Protein AF-0000000078951298 (afdb_homodimer)

InterPro domains:
  IPR004369 Prolyl-tRNA editing protein, YbaK/EbsC [PIRSF006181] (1-156)
  IPR004369 Prolyl-tRNA editing protein, YbaK/EbsC [TIGR00011] (5-155)
  IPR004369 Prolyl-tRNA editing protein, YbaK/EbsC [cd00002] (4-155)
  IPR007214 YbaK/aminoacyl-tRNA synthetase-associated domain [PF04073] (35-146)
  IPR036754 YbaK/aminoacyl-tRNA synthetase-associated domain superfamily [G3DSA:3.90.960.10] (1-157)
  IPR036754 YbaK/aminoacyl-tRNA synthetase-associated domain superfamily [SSF55826] (6-155)

Sequence (314 aa):
MTKKTRGTAFLEKAGIAFTVHPYDYDPKAPAAGLQAAEALQQPAEIVYKTLMTEVDGKPVCVVVQVNHEVSMKKLAAAAGGKSANMIKPVDAERMTGYHVGGISPFGQKKRVPVIFDESAFQAEKIFINGGQRGVLVALAPEDARRAVDGKIASVANMTKKTRGTAFLEKAGIAFTVHPYDYDPKAPAAGLQAAEALQQPAEIVYKTLMTEVDGKPVCVVVQVNHEVSMKKLAAAAGGKSANMIKPVDAERMTGYHVGGISPFGQKKRVPVIFDESAFQAEKIFINGGQRGVLVALAPEDARRAVDGKIASVAN

Structure (mmCIF, N/CA/C/O backbone):
data_AF-0000000078951298-model_v1
#
loop_
_entity.id
_entity.type
_entity.pdbx_description
1 polymer 'Cys-tRNA(Pro)/Cys-tRNA(Cys) deacylase'
#
loop_
_atom_site.group_PDB
_atom_site.id
_atom_site.type_symbol
_atom_site.label_atom_id
_atom_site.label_alt_id
_atom_site.label_comp_id
_atom_site.label_asym_id
_atom_site.label_entity_id
_atom_site.label_seq_id
_atom_site.pdbx_PDB_ins_code
_atom_site.Cartn_x
_atom_site.Cartn_y
_atom_site.Cartn_z
_atom_site.occupancy
_atom_site.B_iso_or_equiv
_atom_site.auth_seq_id
_atom_site.auth_comp_id
_atom_site.auth_asym_id
_atom_site.auth_atom_id
_atom_site.pdbx_PDB_model_num
ATOM 1 N N . MET A 1 1 ? -20.906 -15.719 3.779 1 39.66 1 MET A N 1
ATOM 2 C CA . MET A 1 1 ? -20.047 -16.859 3.434 1 39.66 1 MET A CA 1
ATOM 3 C C . MET A 1 1 ? -19.219 -16.547 2.199 1 39.66 1 MET A C 1
ATOM 5 O O . MET A 1 1 ? -19.719 -16.047 1.202 1 39.66 1 MET A O 1
ATOM 9 N N . THR A 1 2 ? -17.922 -16.234 2.42 1 55.81 2 THR A N 1
ATOM 10 C CA . THR A 1 2 ? -17.172 -15.773 1.267 1 55.81 2 THR A CA 1
ATOM 11 C C . THR A 1 2 ? -17.375 -16.688 0.069 1 55.81 2 THR A C 1
ATOM 13 O O . THR A 1 2 ? -17.359 -17.922 0.21 1 55.81 2 THR A O 1
ATOM 16 N N . LYS A 1 3 ? -17.938 -16.203 -0.96 1 64.06 3 LYS A N 1
ATOM 17 C CA . LYS A 1 3 ? -18.234 -16.922 -2.201 1 64.06 3 LYS A CA 1
ATOM 18 C C . LYS A 1 3 ? -17.031 -17.719 -2.691 1 64.06 3 LYS A C 1
ATOM 20 O O . LYS A 1 3 ? -15.898 -17.234 -2.611 1 64.06 3 LYS A O 1
ATOM 25 N N . LYS A 1 4 ? -17.391 -18.938 -2.879 1 89.25 4 LYS A N 1
ATOM 26 C CA . LYS A 1 4 ? -16.422 -19.844 -3.457 1 89.25 4 LYS A CA 1
ATOM 27 C C . LYS A 1 4 ? -15.898 -19.328 -4.793 1 89.25 4 LYS A C 1
ATOM 29 O O . LYS A 1 4 ? -16.688 -18.844 -5.621 1 89.25 4 LYS A O 1
ATOM 34 N N . THR A 1 5 ? -14.617 -19.234 -4.91 1 93.12 5 THR A N 1
ATOM 35 C CA . THR A 1 5 ? -13.984 -18.812 -6.156 1 93.12 5 THR A CA 1
ATOM 36 C C . THR A 1 5 ? -13.383 -20.016 -6.887 1 93.12 5 THR A C 1
ATOM 38 O O . THR A 1 5 ? -13.305 -21.109 -6.332 1 93.12 5 THR A O 1
ATOM 41 N N . ARG A 1 6 ? -13.047 -19.844 -8.117 1 94.69 6 ARG A N 1
ATOM 42 C CA . ARG A 1 6 ? -12.344 -20.906 -8.836 1 94.69 6 ARG A CA 1
ATOM 43 C C . ARG A 1 6 ? -11.031 -21.266 -8.141 1 94.69 6 ARG A C 1
ATOM 45 O O . ARG A 1 6 ? -10.625 -22.422 -8.141 1 94.69 6 ARG A O 1
ATOM 52 N N . GLY A 1 7 ? -10.383 -20.266 -7.531 1 96.06 7 GLY A N 1
ATOM 53 C CA . GLY A 1 7 ? -9.148 -20.516 -6.809 1 96.06 7 GLY A CA 1
ATOM 54 C C . GLY A 1 7 ? -9.336 -21.391 -5.586 1 96.06 7 GLY A C 1
ATOM 55 O O . GLY A 1 7 ? -8.594 -22.359 -5.387 1 96.06 7 GLY A O 1
ATOM 56 N N . THR A 1 8 ? -10.383 -21.094 -4.832 1 94.75 8 THR A N 1
ATOM 57 C CA . THR A 1 8 ? -10.633 -21.891 -3.633 1 94.75 8 THR A CA 1
ATOM 58 C C . THR A 1 8 ? -11.172 -23.266 -3.998 1 94.75 8 THR A C 1
ATOM 60 O O . THR A 1 8 ? -10.844 -24.266 -3.344 1 94.75 8 THR A O 1
ATOM 63 N N . ALA A 1 9 ? -11.93 -23.328 -5.035 1 95.19 9 ALA A N 1
ATOM 64 C CA . ALA A 1 9 ? -12.422 -24.625 -5.512 1 95.19 9 ALA A CA 1
ATOM 65 C C . ALA A 1 9 ? -11.266 -25.516 -5.957 1 95.19 9 ALA A C 1
ATOM 67 O O . ALA A 1 9 ? -11.258 -26.719 -5.688 1 95.19 9 ALA A O 1
ATOM 68 N N . PHE A 1 10 ? -10.352 -24.938 -6.625 1 95.88 10 PHE A N 1
ATOM 69 C CA . PHE A 1 10 ? -9.164 -25.656 -7.074 1 95.88 10 PHE A CA 1
ATOM 70 C C . PHE A 1 10 ? -8.414 -26.25 -5.891 1 95.88 10 PHE A C 1
ATOM 72 O O . PHE A 1 10 ? -8.039 -27.438 -5.918 1 95.88 10 PHE A O 1
ATOM 79 N N . LEU A 1 11 ? -8.211 -25.453 -4.871 1 94.69 11 LEU A N 1
ATOM 80 C CA . LEU A 1 11 ? -7.488 -25.906 -3.689 1 94.69 11 LEU A CA 1
ATOM 81 C C . LEU A 1 11 ? -8.242 -27.031 -2.988 1 94.69 11 LEU A C 1
ATOM 83 O O . LEU A 1 11 ? -7.641 -28.016 -2.545 1 94.69 11 LEU A O 1
ATOM 87 N N . GLU A 1 12 ? -9.539 -26.875 -2.895 1 93.12 12 GLU A N 1
ATOM 88 C CA . GLU A 1 12 ? -10.367 -27.922 -2.295 1 93.12 12 GLU A CA 1
ATOM 89 C C . GLU A 1 12 ? -10.25 -29.234 -3.061 1 93.12 12 GLU A C 1
ATOM 91 O O . GLU A 1 12 ? -10.039 -30.297 -2.463 1 93.12 12 GLU A O 1
ATOM 96 N N . LYS A 1 13 ? -10.305 -29.094 -4.34 1 96.31 13 LYS A N 1
ATOM 97 C CA . LYS A 1 13 ? -10.227 -30.281 -5.191 1 96.31 13 LYS A CA 1
ATOM 98 C C . LYS A 1 13 ? -8.859 -30.953 -5.078 1 96.31 13 LYS A C 1
ATOM 100 O O . LYS A 1 13 ? -8.75 -32.188 -5.133 1 96.31 13 LYS A O 1
ATOM 105 N N . ALA A 1 14 ? -7.855 -30.172 -4.891 1 95.38 14 ALA A N 1
ATOM 106 C CA . ALA A 1 14 ? -6.484 -30.672 -4.801 1 95.38 14 ALA A CA 1
ATOM 107 C C . ALA A 1 14 ? -6.195 -31.234 -3.414 1 95.38 14 ALA A C 1
ATOM 109 O O . ALA A 1 14 ? -5.113 -31.781 -3.17 1 95.38 14 ALA A O 1
ATOM 110 N N . GLY A 1 15 ? -7.113 -31.047 -2.527 1 95.19 15 GLY A N 1
ATOM 111 C CA . GLY A 1 15 ? -6.934 -31.562 -1.181 1 95.19 15 GLY A CA 1
ATOM 112 C C . GLY A 1 15 ? -5.961 -30.75 -0.352 1 95.19 15 GLY A C 1
ATOM 113 O O . GLY A 1 15 ? -5.309 -31.281 0.549 1 95.19 15 GLY A O 1
ATOM 114 N N . ILE A 1 16 ? -5.82 -29.562 -0.692 1 94.25 16 ILE A N 1
ATOM 115 C CA . ILE A 1 16 ? -4.898 -28.672 0.012 1 94.25 16 ILE A CA 1
ATOM 116 C C . ILE A 1 16 ? -5.625 -27.984 1.163 1 94.25 16 ILE A C 1
ATOM 118 O O . ILE A 1 16 ? -6.727 -27.453 0.986 1 94.25 16 ILE A O 1
ATOM 122 N N . ALA A 1 17 ? -5.02 -28.078 2.406 1 93.69 17 ALA A N 1
ATOM 123 C CA . ALA A 1 17 ? -5.551 -27.344 3.547 1 93.69 17 ALA A CA 1
ATOM 124 C C . ALA A 1 17 ? -5.312 -25.844 3.391 1 93.69 17 ALA A C 1
ATOM 126 O O . ALA A 1 17 ? -4.188 -25.422 3.107 1 93.69 17 ALA A O 1
ATOM 127 N N . PHE A 1 18 ? -6.355 -25.078 3.539 1 95.12 18 PHE A N 1
ATOM 128 C CA . PHE A 1 18 ? -6.258 -23.625 3.49 1 95.12 18 PHE A CA 1
ATOM 129 C C . PHE A 1 18 ? -7.391 -22.984 4.281 1 95.12 18 PHE A C 1
ATOM 131 O O . PHE A 1 18 ? -8.367 -23.656 4.629 1 95.12 18 PHE A O 1
ATOM 138 N N . THR A 1 19 ? -7.215 -21.734 4.684 1 92 19 THR A N 1
ATOM 139 C CA . THR A 1 19 ? -8.281 -20.906 5.234 1 92 19 THR A CA 1
ATOM 140 C C . THR A 1 19 ? -8.555 -19.703 4.332 1 92 19 THR A C 1
ATOM 142 O O . THR A 1 19 ? -7.676 -19.266 3.596 1 92 19 THR A O 1
ATOM 145 N N . VAL A 1 20 ? -9.82 -19.172 4.316 1 92 20 VAL A N 1
ATOM 146 C CA . VAL A 1 20 ? -10.242 -18.031 3.502 1 92 20 VAL A CA 1
ATOM 147 C C . VAL A 1 20 ? -10.32 -16.781 4.367 1 92 20 VAL A C 1
ATOM 149 O O . VAL A 1 20 ? -10.875 -16.812 5.473 1 92 20 VAL A O 1
ATOM 152 N N . HIS A 1 21 ? -9.742 -15.648 3.854 1 90.75 21 HIS A N 1
ATOM 153 C CA . HIS A 1 21 ? -9.664 -14.391 4.59 1 90.75 21 HIS A CA 1
ATOM 154 C C . HIS A 1 21 ? -10.172 -13.227 3.744 1 90.75 21 HIS A C 1
ATOM 156 O O . HIS A 1 21 ? -9.406 -12.617 2.99 1 90.75 21 HIS A O 1
ATOM 162 N N . PRO A 1 22 ? -11.43 -12.953 3.893 1 86.31 22 PRO A N 1
ATOM 163 C CA . PRO A 1 22 ? -11.969 -11.781 3.193 1 86.31 22 PRO A CA 1
ATOM 164 C C . PRO A 1 22 ? -11.492 -10.461 3.799 1 86.31 22 PRO A C 1
ATOM 166 O O . PRO A 1 22 ? -11.211 -10.398 4.996 1 86.31 22 PRO A O 1
ATOM 169 N N . TYR A 1 23 ? -11.289 -9.453 3.033 1 81.81 23 TYR A N 1
ATOM 170 C CA . TYR A 1 23 ? -10.984 -8.102 3.486 1 81.81 23 TYR A CA 1
ATOM 171 C C . TYR A 1 23 ? -11.625 -7.062 2.572 1 81.81 23 TYR A C 1
ATOM 173 O O . TYR A 1 23 ? -12.023 -7.379 1.449 1 81.81 23 TYR A O 1
ATOM 181 N N . ASP A 1 24 ? -11.781 -5.875 3.037 1 76.19 24 ASP A N 1
ATOM 182 C CA . ASP A 1 24 ? -12.406 -4.816 2.248 1 76.19 24 ASP A CA 1
ATOM 183 C C . ASP A 1 24 ? -11.438 -4.277 1.195 1 76.19 24 ASP A C 1
ATOM 185 O O . ASP A 1 24 ? -10.586 -3.441 1.498 1 76.19 24 ASP A O 1
ATOM 189 N N . TYR A 1 25 ? -11.578 -4.773 0.007 1 78.31 25 TYR A N 1
ATOM 190 C CA . TYR A 1 25 ? -10.734 -4.375 -1.116 1 78.31 25 TYR A CA 1
ATOM 191 C C . TYR A 1 25 ? -11.133 -2.998 -1.634 1 78.31 25 TYR A C 1
ATOM 193 O O . TYR A 1 25 ? -12.305 -2.748 -1.914 1 78.31 25 TYR A O 1
ATOM 201 N N . ASP A 1 26 ? -10.109 -2.189 -1.685 1 71 26 ASP A N 1
ATOM 202 C CA . ASP A 1 26 ? -10.273 -0.853 -2.246 1 71 26 ASP A CA 1
ATOM 203 C C . ASP A 1 26 ? -9.273 -0.602 -3.373 1 71 26 ASP A C 1
ATOM 205 O O . ASP A 1 26 ? -8.078 -0.415 -3.123 1 71 26 ASP A O 1
ATOM 209 N N . PRO A 1 27 ? -9.758 -0.606 -4.625 1 66.62 27 PRO A N 1
ATOM 210 C CA . PRO A 1 27 ? -8.836 -0.438 -5.746 1 66.62 27 PRO A CA 1
ATOM 211 C C . PRO A 1 27 ? -8.125 0.915 -5.727 1 66.62 27 PRO A C 1
ATOM 213 O O . PRO A 1 27 ? -7.117 1.097 -6.418 1 66.62 27 PRO A O 1
ATOM 216 N N . LYS A 1 28 ? -8.602 1.869 -4.934 1 60.88 28 LYS A N 1
ATOM 217 C CA . LYS A 1 28 ? -8.047 3.217 -4.891 1 60.88 28 LYS A CA 1
ATOM 218 C C . LYS A 1 28 ? -7.141 3.4 -3.672 1 60.88 28 LYS A C 1
ATOM 220 O O . LYS A 1 28 ? -6.656 4.504 -3.414 1 60.88 28 LYS A O 1
ATOM 225 N N . ALA A 1 29 ? -7.004 2.332 -2.941 1 60.38 29 ALA A N 1
ATOM 226 C CA . ALA A 1 29 ? -6.207 2.475 -1.725 1 60.38 29 ALA A CA 1
ATOM 227 C C . ALA A 1 29 ? -4.816 3.014 -2.039 1 60.38 29 ALA A C 1
ATOM 229 O O . ALA A 1 29 ? -4.18 2.582 -3.002 1 60.38 29 ALA A O 1
ATOM 230 N N . PRO A 1 30 ? -4.504 4.125 -1.277 1 55.59 30 PRO A N 1
ATOM 231 C CA . PRO A 1 30 ? -3.223 4.773 -1.572 1 55.59 30 PRO A CA 1
ATOM 232 C C . PRO A 1 30 ? -2.023 3.881 -1.261 1 55.59 30 PRO A C 1
ATOM 234 O O . PRO A 1 30 ? -1.952 3.291 -0.178 1 55.59 30 PRO A O 1
ATOM 237 N N . ALA A 1 31 ? -1.075 3.596 -2.182 1 56.5 31 ALA A N 1
ATOM 238 C CA . ALA A 1 31 ? 0.094 2.721 -2.141 1 56.5 31 ALA A CA 1
ATOM 239 C C . ALA A 1 31 ? 1.202 3.324 -1.283 1 56.5 31 ALA A C 1
ATOM 241 O O . ALA A 1 31 ? 1.82 2.627 -0.476 1 56.5 31 ALA A O 1
ATOM 242 N N . ALA A 1 32 ? 1.297 4.613 -1.219 1 57.53 32 ALA A N 1
ATOM 243 C CA . ALA A 1 32 ? 2.506 5.234 -0.682 1 57.53 32 ALA A CA 1
ATOM 244 C C . ALA A 1 32 ? 2.551 5.121 0.839 1 57.53 32 ALA A C 1
ATOM 246 O O . ALA A 1 32 ? 3.568 4.723 1.408 1 57.53 32 ALA A O 1
ATOM 247 N N . GLY A 1 33 ? 1.455 5.395 1.461 1 64.44 33 GLY A N 1
ATOM 248 C CA . GLY A 1 33 ? 1.446 5.375 2.914 1 64.44 33 GLY A CA 1
ATOM 249 C C . GLY A 1 33 ? 1.661 3.986 3.492 1 64.44 33 GLY A C 1
ATOM 250 O O . GLY A 1 33 ? 2.381 3.826 4.48 1 64.44 33 GLY A O 1
ATOM 251 N N . LEU A 1 34 ? 1.184 3.016 2.863 1 75.94 34 LEU A N 1
ATOM 252 C CA . LEU A 1 34 ? 1.34 1.644 3.334 1 75.94 34 LEU A CA 1
ATOM 253 C C . LEU A 1 34 ? 2.77 1.157 3.125 1 75.94 34 LEU A C 1
ATOM 255 O O . LEU A 1 34 ? 3.289 0.377 3.928 1 75.94 34 LEU A O 1
ATOM 259 N N . GLN A 1 35 ? 3.402 1.695 2.189 1 78.5 35 GLN A N 1
ATOM 260 C CA . GLN A 1 35 ? 4.805 1.383 1.933 1 78.5 35 GLN A CA 1
ATOM 261 C C . GLN A 1 35 ? 5.688 1.803 3.104 1 78.5 35 GLN A C 1
ATOM 263 O O . GLN A 1 35 ? 6.551 1.041 3.541 1 78.5 35 GLN A O 1
ATOM 268 N N . ALA A 1 36 ? 5.488 2.961 3.543 1 83.75 36 ALA A N 1
ATOM 269 C CA . ALA A 1 36 ? 6.266 3.469 4.672 1 83.75 36 ALA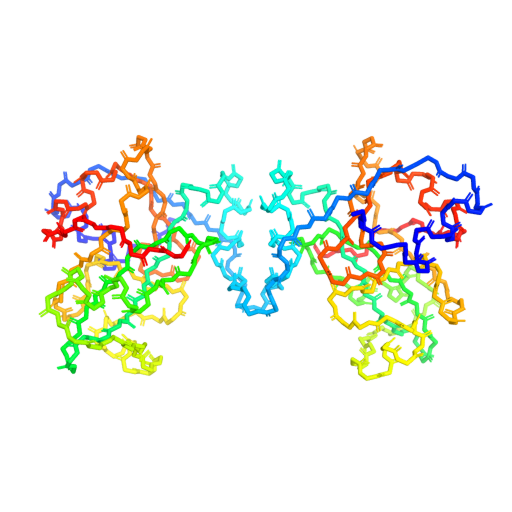 A CA 1
ATOM 270 C C . ALA A 1 36 ? 6.082 2.586 5.902 1 83.75 36 ALA A C 1
ATOM 272 O O . ALA A 1 36 ? 7.059 2.23 6.57 1 83.75 36 ALA A O 1
ATOM 273 N N . ALA A 1 37 ? 4.828 2.254 6.199 1 86.19 37 ALA A N 1
ATOM 274 C CA . ALA A 1 37 ? 4.543 1.393 7.344 1 86.19 37 ALA A CA 1
ATOM 275 C C . ALA A 1 37 ? 5.293 0.068 7.234 1 86.19 37 ALA A C 1
ATOM 277 O O . ALA A 1 37 ? 5.895 -0.392 8.211 1 86.19 37 ALA A O 1
ATOM 278 N N . GLU A 1 38 ? 5.273 -0.445 6.078 1 81.81 38 GLU A N 1
ATOM 279 C CA . GLU A 1 38 ? 5.953 -1.713 5.832 1 81.81 38 GLU A CA 1
ATOM 280 C C . GLU A 1 38 ? 7.469 -1.562 5.949 1 81.81 38 GLU A C 1
ATOM 282 O O . GLU A 1 38 ? 8.125 -2.346 6.637 1 81.81 38 GLU A O 1
ATOM 287 N N . ALA A 1 39 ? 8.031 -0.572 5.328 1 78.69 39 ALA A N 1
ATOM 288 C CA . ALA A 1 39 ? 9.477 -0.341 5.328 1 78.69 39 ALA A CA 1
ATOM 289 C C . ALA A 1 39 ? 10 -0.115 6.746 1 78.69 39 ALA A C 1
ATOM 291 O O . ALA A 1 39 ? 11.102 -0.544 7.082 1 78.69 39 ALA A O 1
ATOM 292 N N . LEU A 1 40 ? 9.195 0.476 7.57 1 81.62 40 LEU A N 1
ATOM 293 C CA . LEU A 1 40 ? 9.594 0.809 8.938 1 81.62 40 LEU A CA 1
ATOM 294 C C . LEU A 1 40 ? 9.195 -0.303 9.898 1 81.62 40 LEU A C 1
ATOM 296 O O . LEU A 1 40 ? 9.547 -0.256 11.086 1 81.62 40 LEU A O 1
ATOM 300 N N . GLN A 1 41 ? 8.477 -1.312 9.32 1 79.94 41 GLN A N 1
ATOM 301 C CA . GLN A 1 41 ? 7.973 -2.404 10.148 1 79.94 41 GLN A CA 1
ATOM 302 C C . GLN A 1 41 ? 7.152 -1.875 11.32 1 79.94 41 GLN A C 1
ATOM 304 O O . GLN A 1 41 ? 7.371 -2.27 12.469 1 79.94 41 GLN A O 1
ATOM 309 N N . GLN A 1 42 ? 6.355 -0.935 11.039 1 84.94 42 GLN A N 1
ATOM 310 C CA . GLN A 1 42 ? 5.398 -0.369 11.992 1 84.94 42 GLN A CA 1
ATOM 311 C C . GLN A 1 42 ? 3.963 -0.653 11.555 1 84.94 42 GLN A C 1
ATOM 313 O O . GLN A 1 42 ? 3.678 -0.755 10.359 1 84.94 42 GLN A O 1
ATOM 318 N N . PRO A 1 43 ? 3.074 -0.86 12.602 1 82.12 43 PRO A N 1
ATOM 319 C CA . PRO A 1 43 ? 1.666 -0.97 12.211 1 82.12 43 PRO A CA 1
ATOM 320 C C . PRO A 1 43 ? 1.161 0.263 11.469 1 82.12 43 PRO A C 1
ATOM 322 O O . PRO A 1 43 ? 1.546 1.389 11.797 1 82.12 43 PRO A O 1
ATOM 325 N N . ALA A 1 44 ? 0.357 0.047 10.422 1 87.62 44 ALA A N 1
ATOM 326 C CA . ALA A 1 44 ? -0.205 1.144 9.633 1 87.62 44 ALA A CA 1
ATOM 327 C C . ALA A 1 44 ? -0.979 2.113 10.523 1 87.62 44 ALA A C 1
ATOM 329 O O . ALA A 1 44 ? -1.068 3.307 10.219 1 87.62 44 ALA A O 1
ATOM 330 N N . GLU A 1 45 ? -1.458 1.646 11.672 1 89.69 45 GLU A N 1
ATOM 331 C CA . GLU A 1 45 ? -2.322 2.4 12.578 1 89.69 45 GLU A CA 1
ATOM 332 C C . GLU A 1 45 ? -1.563 3.549 13.234 1 89.69 45 GLU A C 1
ATOM 334 O O . GLU A 1 45 ? -2.172 4.453 13.812 1 89.69 45 GLU A O 1
ATOM 339 N N . ILE A 1 46 ? -0.23 3.486 13.156 1 93.44 46 ILE A N 1
ATOM 340 C CA . ILE A 1 46 ? 0.517 4.562 13.797 1 93.44 46 ILE A CA 1
ATOM 341 C C . ILE A 1 46 ? 1.333 5.32 12.75 1 93.44 46 ILE A C 1
ATOM 343 O O . ILE A 1 46 ? 2.225 6.098 13.094 1 93.44 46 ILE A O 1
ATOM 347 N N . VAL A 1 47 ? 1.149 5.078 11.469 1 93.62 47 VAL A N 1
ATOM 348 C CA . VAL A 1 47 ? 1.731 5.816 10.352 1 93.62 47 VAL A CA 1
ATOM 349 C C . VAL A 1 47 ? 0.664 6.691 9.695 1 93.62 47 VAL A C 1
ATOM 351 O O . VAL A 1 47 ? -0.412 6.203 9.336 1 93.62 47 VAL A O 1
ATOM 354 N N . TYR A 1 48 ? 0.94 7.961 9.562 1 95.69 48 TYR A N 1
ATOM 355 C CA . TYR A 1 48 ? -0.066 8.914 9.117 1 95.69 48 TYR A CA 1
ATOM 356 C C . TYR A 1 48 ? 0.39 9.633 7.852 1 95.69 48 TYR A C 1
ATOM 358 O O . TYR A 1 48 ? 1.59 9.828 7.637 1 95.69 48 TYR A O 1
ATOM 366 N N . LYS A 1 49 ? -0.534 9.938 7.016 1 94.69 49 LYS A N 1
ATOM 367 C CA . LYS A 1 49 ? -0.287 10.727 5.812 1 94.69 49 LYS A CA 1
ATOM 368 C C . LYS A 1 49 ? -0.874 12.133 5.949 1 94.69 49 LYS A C 1
ATOM 370 O O . LYS A 1 49 ? -1.817 12.344 6.711 1 94.69 49 LYS A O 1
ATOM 375 N N . THR A 1 50 ? -0.291 13.023 5.242 1 96.75 50 THR A N 1
ATOM 376 C CA . THR A 1 50 ? -0.69 14.422 5.199 1 96.75 50 THR A CA 1
ATOM 377 C C . THR A 1 50 ? -1.342 14.758 3.863 1 96.75 50 THR A C 1
ATOM 379 O O . THR A 1 50 ? -0.746 14.539 2.805 1 96.75 50 THR A O 1
ATOM 382 N N . LEU A 1 51 ? -2.543 15.289 3.91 1 96.81 51 LEU A N 1
ATOM 383 C CA . LEU A 1 51 ? -3.312 15.641 2.721 1 96.81 51 LEU A CA 1
ATOM 384 C C . LEU A 1 51 ? -3.656 17.125 2.713 1 96.81 51 LEU A C 1
ATOM 386 O O . LEU A 1 51 ? -3.994 17.703 3.754 1 96.81 51 LEU A O 1
ATOM 390 N N . MET A 1 52 ? -3.508 17.703 1.525 1 98.19 52 MET A N 1
ATOM 391 C CA . MET A 1 52 ? -3.977 19.078 1.357 1 98.19 52 MET A CA 1
ATOM 392 C C . MET A 1 52 ? -5.387 19.109 0.784 1 98.19 52 MET A C 1
ATOM 394 O O . MET A 1 52 ? -5.645 18.531 -0.275 1 98.19 52 MET A O 1
ATOM 398 N N . THR A 1 53 ? -6.258 19.766 1.513 1 98.56 53 THR A N 1
ATOM 399 C CA . THR A 1 53 ? -7.672 19.859 1.175 1 98.56 53 THR A CA 1
ATOM 400 C C . THR A 1 53 ? -8.148 21.312 1.229 1 98.56 53 THR A C 1
ATOM 402 O O . THR A 1 53 ? -7.379 22.203 1.588 1 98.56 53 THR A O 1
ATOM 405 N N . GLU A 1 54 ? -9.375 21.453 0.802 1 98.62 54 GLU A N 1
ATOM 406 C CA . GLU A 1 54 ? -10.039 22.734 0.981 1 98.62 54 GLU A CA 1
ATOM 407 C C . GLU A 1 54 ? -11.461 22.562 1.508 1 98.62 54 GLU A C 1
ATOM 409 O O . GLU A 1 54 ? -12.141 21.594 1.159 1 98.62 54 GLU A O 1
ATOM 414 N N . VAL A 1 55 ? -11.805 23.453 2.35 1 98.69 55 VAL A N 1
ATOM 415 C CA . VAL A 1 55 ? -13.164 23.547 2.857 1 98.69 55 VAL A CA 1
ATOM 416 C C . VAL A 1 55 ? -13.75 24.922 2.51 1 98.69 55 VAL A C 1
ATOM 418 O O . VAL A 1 55 ? -13.25 25.953 2.969 1 98.69 55 VAL A O 1
ATOM 421 N N . ASP A 1 56 ? -14.781 24.906 1.653 1 98.5 56 ASP A N 1
ATOM 422 C CA . ASP A 1 56 ? -15.398 26.125 1.148 1 98.5 56 ASP A CA 1
ATOM 423 C C . ASP A 1 56 ? -14.352 27.062 0.522 1 98.5 56 ASP A C 1
ATOM 425 O O . ASP A 1 56 ? -14.344 28.266 0.785 1 98.5 56 ASP A O 1
ATOM 429 N N . GLY A 1 57 ? -13.375 26.453 -0.122 1 97.94 57 GLY A N 1
ATOM 430 C CA . GLY A 1 57 ? -12.383 27.203 -0.889 1 97.94 57 GLY A CA 1
ATOM 431 C C . GLY A 1 57 ? -11.172 27.594 -0.071 1 97.94 57 GLY A C 1
ATOM 432 O O . GLY A 1 57 ? -10.219 28.172 -0.603 1 97.94 57 GLY A O 1
ATOM 433 N N . LYS A 1 58 ? -11.18 27.328 1.22 1 98.25 58 LYS A N 1
ATOM 434 C CA . LYS A 1 58 ? -10.047 27.656 2.088 1 98.25 58 LYS A CA 1
ATOM 435 C C . LYS A 1 58 ? -9.203 26.422 2.377 1 98.25 58 LYS A C 1
ATOM 437 O O . LYS A 1 58 ? -9.727 25.375 2.746 1 98.25 58 LYS A O 1
ATOM 442 N N . PRO A 1 59 ? -7.902 26.484 2.25 1 98.81 59 PRO A N 1
ATOM 443 C CA . PRO A 1 59 ? -7.035 25.328 2.443 1 98.81 59 PRO A CA 1
ATOM 444 C C . PRO A 1 59 ? -7.047 24.812 3.885 1 98.81 59 PRO A C 1
ATOM 446 O O . PRO A 1 59 ? -7.086 25.609 4.824 1 98.81 59 PRO A O 1
ATOM 449 N N . VAL A 1 60 ? -7.094 23.531 4.059 1 98.81 60 VAL A N 1
ATOM 450 C CA . VAL A 1 60 ? -6.965 22.812 5.32 1 98.81 60 VAL A CA 1
ATOM 451 C C . VAL A 1 60 ? -6.066 21.594 5.137 1 98.81 60 VAL A C 1
ATOM 453 O O . VAL A 1 60 ? -6.242 20.828 4.191 1 98.81 60 VAL A O 1
ATOM 456 N N . CYS A 1 61 ? -5.086 21.484 5.949 1 98.81 61 CYS A N 1
ATOM 457 C CA . CYS A 1 61 ? -4.227 20.297 5.988 1 98.81 61 CYS A CA 1
ATOM 458 C C . CYS A 1 61 ? -4.805 19.234 6.906 1 98.81 61 CYS A C 1
ATOM 460 O O . CYS A 1 61 ? -5.238 19.531 8.016 1 98.81 61 CYS A O 1
ATOM 462 N N . VAL A 1 62 ? -4.82 18.016 6.461 1 98.75 62 VAL A N 1
ATOM 463 C CA . VAL A 1 62 ? -5.406 16.938 7.266 1 98.75 62 VAL A CA 1
ATOM 464 C C . VAL A 1 62 ? -4.402 15.805 7.426 1 98.75 62 VAL A C 1
ATOM 466 O O . VAL A 1 62 ? -3.713 15.438 6.473 1 98.75 62 VAL A O 1
ATOM 469 N N . VAL A 1 63 ? -4.32 15.273 8.625 1 98.25 63 VAL A N 1
ATOM 470 C CA . VAL A 1 63 ? -3.439 14.156 8.961 1 98.25 63 VAL A CA 1
ATOM 471 C C . VAL A 1 63 ? -4.273 12.945 9.359 1 98.25 63 VAL A C 1
ATOM 473 O O . VAL A 1 63 ? -5.004 12.984 10.359 1 98.25 63 VAL A O 1
ATOM 476 N N . VAL A 1 64 ? -4.199 11.875 8.578 1 96.94 64 VAL A N 1
ATOM 477 C CA . VAL A 1 64 ? -4.992 10.672 8.805 1 96.94 64 VAL A CA 1
ATOM 478 C C . VAL A 1 64 ? -4.109 9.438 8.656 1 96.94 64 VAL A C 1
ATOM 480 O O . VAL A 1 64 ? -3.041 9.5 8.047 1 96.94 64 VAL A O 1
ATOM 483 N N . GLN A 1 65 ? -4.555 8.32 9.297 1 94.12 65 GLN A N 1
ATOM 484 C CA . GLN A 1 65 ? -3.824 7.062 9.156 1 94.12 65 GLN A CA 1
ATOM 485 C C . GLN A 1 65 ? -3.623 6.703 7.684 1 94.12 65 GLN A C 1
ATOM 487 O O . GLN A 1 65 ? -4.523 6.902 6.863 1 94.12 65 GLN A O 1
ATOM 492 N N . VAL A 1 66 ? -2.484 6.168 7.359 1 90.38 66 VAL A N 1
ATOM 493 C CA . VAL A 1 66 ? -2.104 5.898 5.977 1 90.38 66 VAL A CA 1
ATOM 494 C C . VAL A 1 66 ? -3.08 4.902 5.355 1 90.38 66 VAL A C 1
ATOM 496 O O . VAL A 1 66 ? -3.299 4.914 4.141 1 90.38 66 VAL A O 1
ATOM 499 N N . ASN A 1 67 ? -3.762 4.109 6.195 1 83.31 67 ASN A N 1
ATOM 500 C CA . ASN A 1 67 ? -4.637 3.066 5.672 1 83.31 67 ASN A CA 1
ATOM 501 C C . ASN A 1 67 ? -6.105 3.477 5.75 1 83.31 67 ASN A C 1
ATOM 503 O O . ASN A 1 67 ? -6.996 2.645 5.578 1 83.31 67 ASN A O 1
ATOM 507 N N . HIS A 1 68 ? -6.43 4.766 6.051 1 86.69 68 HIS A N 1
ATOM 508 C CA . HIS A 1 68 ? -7.785 5.301 6.051 1 86.69 68 HIS A CA 1
ATOM 509 C C . HIS A 1 68 ? -7.926 6.457 5.066 1 86.69 68 HIS A C 1
ATOM 511 O O . HIS A 1 68 ? -6.941 7.133 4.754 1 86.69 68 HIS A O 1
ATOM 517 N N . GLU A 1 69 ? -9.141 6.645 4.645 1 88.12 69 GLU A N 1
ATOM 518 C CA . GLU A 1 69 ? -9.477 7.785 3.793 1 88.12 69 GLU A CA 1
ATOM 519 C C . GLU A 1 69 ? -10.109 8.914 4.605 1 88.12 69 GLU A C 1
ATOM 521 O O . GLU A 1 69 ? -10.797 8.656 5.598 1 88.12 69 GLU A O 1
ATOM 526 N N . VAL A 1 70 ? -9.867 10.078 4.16 1 95.25 70 VAL A N 1
ATOM 527 C CA . VAL A 1 70 ? -10.547 11.211 4.777 1 95.25 70 VAL A CA 1
ATOM 528 C C . VAL A 1 70 ? -12.008 11.25 4.316 1 95.25 70 VAL A C 1
ATOM 530 O O . VAL A 1 70 ? -12.297 11.039 3.135 1 95.25 70 VAL A O 1
ATOM 533 N N . SER A 1 71 ? -12.906 11.414 5.277 1 96.31 71 SER A N 1
ATOM 534 C CA . SER A 1 71 ? -14.297 11.734 4.949 1 96.31 71 SER A CA 1
ATOM 535 C C . SER A 1 71 ? -14.461 13.227 4.676 1 96.31 71 SER A C 1
ATOM 537 O O . SER A 1 71 ? -14.383 14.047 5.594 1 96.31 71 SER A O 1
ATOM 539 N N . MET A 1 72 ? -14.828 13.539 3.439 1 97.06 72 MET A N 1
ATOM 540 C CA . MET A 1 72 ? -14.977 14.953 3.096 1 97.06 72 MET A CA 1
ATOM 541 C C . MET A 1 72 ? -16.141 15.578 3.863 1 97.06 72 MET A C 1
ATOM 543 O O . MET A 1 72 ? -16.078 16.734 4.254 1 97.06 72 MET A O 1
ATOM 547 N N . LYS A 1 73 ? -17.031 14.711 4.109 1 97.62 73 LYS A N 1
ATOM 548 C CA . LYS A 1 73 ? -18.156 15.188 4.902 1 97.62 73 LYS A CA 1
ATOM 549 C C . LYS A 1 73 ? -17.734 15.492 6.336 1 97.62 73 LYS A C 1
ATOM 551 O O . LYS A 1 73 ? -18.031 16.562 6.867 1 97.62 73 LYS A O 1
ATOM 556 N N . LYS A 1 74 ? -17.031 14.641 6.977 1 98.38 74 LYS A N 1
ATOM 557 C CA . LYS A 1 74 ? -16.562 14.844 8.344 1 98.38 74 LYS A CA 1
ATOM 558 C C . LYS A 1 74 ? -15.57 15.992 8.422 1 98.38 74 LYS A C 1
ATOM 560 O O . LYS A 1 74 ? -15.578 16.766 9.375 1 98.38 74 LYS A O 1
ATOM 565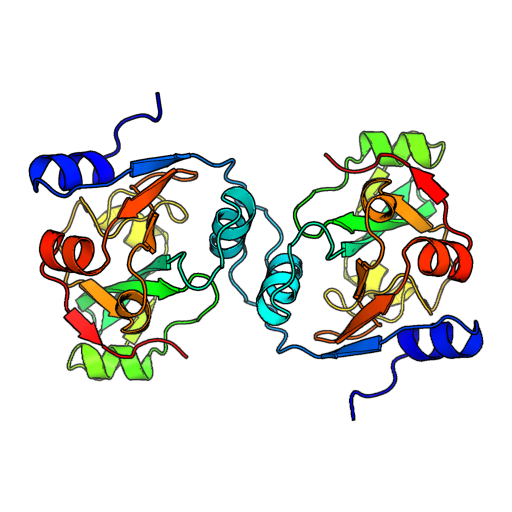 N N . LEU A 1 75 ? -14.805 16.109 7.406 1 98.69 75 LEU A N 1
ATOM 566 C CA . LEU A 1 75 ? -13.812 17.188 7.367 1 98.69 75 LEU A CA 1
ATOM 567 C C . LEU A 1 75 ? -14.484 18.547 7.281 1 98.69 75 LEU A C 1
ATOM 569 O O . LEU A 1 75 ? -14.109 19.484 8 1 98.69 75 LEU A O 1
ATOM 573 N N . ALA A 1 76 ? -15.438 18.609 6.359 1 98.75 76 ALA A N 1
ATOM 574 C CA . ALA A 1 76 ? -16.172 19.859 6.242 1 98.75 76 ALA A CA 1
ATOM 575 C C . ALA A 1 76 ? -16.797 20.266 7.582 1 98.75 76 ALA A C 1
ATOM 577 O O . ALA A 1 76 ? -16.641 21.406 8.031 1 98.75 76 ALA A O 1
ATOM 578 N N . ALA A 1 77 ? -17.344 19.328 8.258 1 98.62 77 ALA A N 1
ATOM 579 C CA . ALA A 1 77 ? -17.969 19.562 9.547 1 98.62 77 ALA A CA 1
ATOM 580 C C . ALA A 1 77 ? -16.938 20 10.594 1 98.62 77 ALA A C 1
ATOM 582 O O . ALA A 1 77 ? -17.156 20.969 11.32 1 98.62 77 ALA A O 1
ATOM 583 N N . ALA A 1 78 ? -15.859 19.359 10.609 1 98.69 78 ALA A N 1
ATOM 584 C CA . ALA A 1 78 ? -14.805 19.625 11.586 1 98.69 78 ALA A CA 1
ATOM 585 C C . ALA A 1 78 ? -14.203 21.016 11.375 1 98.69 78 ALA A C 1
ATOM 587 O O . ALA A 1 78 ? -13.781 21.672 12.336 1 98.69 78 ALA A O 1
ATOM 588 N N . ALA A 1 79 ? -14.188 21.453 10.125 1 98.31 79 ALA A N 1
ATOM 589 C CA . ALA A 1 79 ? -13.602 22.75 9.789 1 98.31 79 ALA A CA 1
ATOM 590 C C . ALA A 1 79 ? -14.656 23.859 9.82 1 98.31 79 ALA A C 1
ATOM 592 O O . ALA A 1 79 ? -14.344 25.031 9.602 1 98.31 79 ALA A O 1
ATOM 593 N N . GLY A 1 80 ? -15.883 23.453 10.094 1 98 80 GLY A N 1
ATOM 594 C CA . GLY A 1 80 ? -16.953 24.438 10.203 1 98 80 GLY A CA 1
ATOM 595 C C . GLY A 1 80 ? -17.453 24.922 8.859 1 98 80 GLY A C 1
ATOM 596 O O . GLY A 1 80 ? -17.922 26.047 8.734 1 98 80 GLY A O 1
ATOM 597 N N . GLY A 1 81 ? -17.297 24.156 7.848 1 98.44 81 GLY A N 1
ATOM 598 C CA . GLY A 1 81 ? -17.75 24.516 6.512 1 98.44 81 GLY A CA 1
ATOM 599 C C . GLY A 1 81 ? -18.797 23.578 5.961 1 98.44 81 GLY A C 1
ATOM 600 O O . GLY A 1 81 ? -19.281 22.703 6.676 1 98.44 81 GLY A O 1
ATOM 601 N N . LYS A 1 82 ? -19.125 23.781 4.707 1 98.12 82 LYS A N 1
ATOM 602 C CA . LYS A 1 82 ? -20.203 23.047 4.07 1 98.12 82 LYS A CA 1
ATOM 603 C C . LYS A 1 82 ? -19.672 21.906 3.213 1 98.12 82 LYS A C 1
ATOM 605 O O . LYS A 1 82 ? -20.281 20.828 3.139 1 98.12 82 LYS A O 1
ATOM 610 N N . SER A 1 83 ? -18.594 22.156 2.518 1 98.56 83 SER A N 1
ATOM 611 C CA . SER A 1 83 ? -18.062 21.156 1.599 1 98.56 83 SER A CA 1
ATOM 612 C C . SER A 1 83 ? -16.531 21.141 1.625 1 98.56 83 SER A C 1
ATOM 614 O O . SER A 1 83 ? -15.891 22.188 1.733 1 98.56 83 SER A O 1
ATOM 616 N N . ALA A 1 84 ? -15.984 19.953 1.507 1 98.56 84 ALA A N 1
ATOM 617 C CA . ALA A 1 84 ? -14.539 19.75 1.446 1 98.56 84 ALA A CA 1
ATOM 618 C C . ALA A 1 84 ? -14.141 19.031 0.16 1 98.56 84 ALA A C 1
ATOM 620 O O . ALA A 1 84 ? -14.898 18.219 -0.365 1 98.56 84 ALA A O 1
ATOM 621 N N . ASN A 1 85 ? -12.922 19.359 -0.349 1 97.69 85 ASN A N 1
ATOM 622 C CA . ASN A 1 85 ? -12.352 18.75 -1.542 1 97.69 85 ASN A CA 1
ATOM 623 C C . ASN A 1 85 ? -10.836 18.609 -1.438 1 97.69 85 ASN A C 1
ATOM 625 O O . ASN A 1 85 ? -10.195 19.344 -0.67 1 97.69 85 ASN A O 1
ATOM 629 N N . MET A 1 86 ? -10.336 17.719 -2.279 1 96.94 86 MET A N 1
ATOM 630 C CA . MET A 1 86 ? -8.883 17.625 -2.389 1 96.94 86 MET A CA 1
ATOM 631 C C . MET A 1 86 ? -8.328 18.781 -3.205 1 96.94 86 MET A C 1
ATOM 633 O O . MET A 1 86 ? -8.906 19.172 -4.219 1 96.94 86 MET A O 1
ATOM 637 N N . ILE A 1 87 ? -7.227 19.25 -2.758 1 97 87 ILE A N 1
ATOM 638 C CA . ILE A 1 87 ? -6.488 20.203 -3.574 1 97 87 ILE A CA 1
ATOM 639 C C . ILE A 1 87 ? -5.652 19.453 -4.613 1 97 87 ILE A C 1
ATOM 641 O O . ILE A 1 87 ? -5.09 18.391 -4.32 1 97 87 ILE A O 1
ATOM 645 N N . LYS A 1 88 ? -5.551 20.016 -5.824 1 94 88 LYS A N 1
ATOM 646 C CA . LYS A 1 88 ? -4.777 19.406 -6.898 1 94 88 LYS A CA 1
ATOM 647 C C . LYS A 1 88 ? -3.301 19.297 -6.523 1 94 88 LYS A C 1
ATOM 649 O O . LYS A 1 88 ? -2.756 20.203 -5.875 1 94 88 LYS A O 1
ATOM 654 N N . PRO A 1 89 ? -2.66 18.312 -6.988 1 94.38 89 PRO A N 1
ATOM 655 C CA . PRO A 1 89 ? -1.261 18.078 -6.621 1 94.38 89 PRO A CA 1
ATOM 656 C C . PRO A 1 89 ? -0.369 19.297 -6.902 1 94.38 89 PRO A C 1
ATOM 658 O O . PRO A 1 89 ? 0.43 19.688 -6.047 1 94.38 89 PRO A O 1
ATOM 661 N N . VAL A 1 90 ? -0.514 19.859 -8.016 1 94.56 90 VAL A N 1
ATOM 662 C CA . VAL A 1 90 ? 0.326 21 -8.383 1 94.56 90 VAL A CA 1
ATOM 663 C C . VAL A 1 90 ? 0.108 22.141 -7.398 1 94.56 90 VAL A C 1
ATOM 665 O O . VAL A 1 90 ? 1.063 22.797 -6.98 1 94.56 90 VAL A O 1
ATOM 668 N N . ASP A 1 91 ? -1.079 22.391 -6.996 1 97.19 91 ASP A N 1
ATOM 669 C CA . ASP A 1 91 ? -1.396 23.453 -6.039 1 97.19 91 ASP A CA 1
ATOM 670 C C . ASP A 1 91 ? -0.911 23.078 -4.641 1 97.19 91 ASP A C 1
ATOM 672 O O . ASP A 1 91 ? -0.393 23.938 -3.914 1 97.19 91 ASP A O 1
ATOM 676 N N . ALA A 1 92 ? -1.065 21.828 -4.332 1 97.38 92 ALA A N 1
ATOM 677 C CA . ALA A 1 92 ? -0.58 21.359 -3.039 1 97.38 92 ALA A CA 1
ATOM 678 C C . ALA A 1 92 ? 0.926 21.562 -2.908 1 97.38 92 ALA A C 1
ATOM 680 O O . ALA A 1 92 ? 1.407 22.031 -1.877 1 97.38 92 ALA A O 1
ATOM 681 N N . GLU A 1 93 ? 1.621 21.203 -3.939 1 97.5 93 GLU A N 1
ATOM 682 C CA . GLU A 1 93 ? 3.074 21.344 -3.932 1 97.5 93 GLU A CA 1
ATOM 683 C C . GLU A 1 93 ? 3.48 22.812 -3.85 1 97.5 93 GLU A C 1
ATOM 685 O O . GLU A 1 93 ? 4.391 23.172 -3.1 1 97.5 93 GLU A O 1
ATOM 690 N N . ARG A 1 94 ? 2.762 23.594 -4.543 1 97.56 94 ARG A N 1
ATOM 691 C CA . ARG A 1 94 ? 3.041 25.016 -4.523 1 97.56 94 ARG A CA 1
ATOM 692 C C . ARG A 1 94 ? 2.807 25.609 -3.133 1 97.56 94 ARG A C 1
ATOM 694 O O . ARG A 1 94 ? 3.641 26.359 -2.619 1 97.56 94 ARG A O 1
ATOM 701 N N . MET A 1 95 ? 1.777 25.312 -2.477 1 97.44 95 MET A N 1
ATOM 702 C CA . MET A 1 95 ? 1.379 25.906 -1.206 1 97.44 95 MET A CA 1
ATOM 703 C C . MET A 1 95 ? 2.252 25.406 -0.065 1 97.44 95 MET A C 1
ATOM 705 O O . MET A 1 95 ? 2.529 26.141 0.886 1 97.44 95 MET A O 1
ATOM 709 N N . THR A 1 96 ? 2.65 24.141 -0.215 1 97.88 96 THR A N 1
ATOM 710 C CA . THR A 1 96 ? 3.379 23.547 0.901 1 97.88 96 THR A CA 1
ATOM 711 C C . THR A 1 96 ? 4.887 23.703 0.701 1 97.88 96 THR A C 1
ATOM 713 O O . THR A 1 96 ? 5.645 23.75 1.671 1 97.88 96 THR A O 1
ATOM 716 N N . GLY A 1 97 ? 5.258 23.688 -0.548 1 97.38 97 GLY A N 1
ATOM 717 C CA . GLY A 1 97 ? 6.68 23.641 -0.852 1 97.38 97 GLY A CA 1
ATOM 718 C C . GLY A 1 97 ? 7.246 22.234 -0.86 1 97.38 97 GLY A C 1
ATOM 719 O O . GLY A 1 97 ? 8.461 22.047 -0.947 1 97.38 97 GLY A O 1
ATOM 720 N N . TYR A 1 98 ? 6.441 21.297 -0.635 1 96.31 98 TYR A N 1
ATOM 721 C CA . TYR A 1 98 ? 6.812 19.891 -0.687 1 96.31 98 TYR A CA 1
ATOM 722 C C . TYR A 1 98 ? 6.273 19.234 -1.948 1 96.31 98 TYR A C 1
ATOM 724 O O . TYR A 1 98 ? 5.32 19.719 -2.555 1 96.31 98 TYR A O 1
ATOM 732 N N . HIS A 1 99 ? 6.82 18.125 -2.35 1 92.81 99 HIS A N 1
ATOM 733 C CA . HIS A 1 99 ? 6.266 17.297 -3.414 1 92.81 99 HIS A CA 1
ATOM 734 C C . HIS A 1 99 ? 5.27 16.281 -2.861 1 92.81 99 HIS A C 1
ATOM 736 O O . HIS A 1 99 ? 5.449 15.773 -1.754 1 92.81 99 HIS A O 1
ATOM 742 N N . VAL A 1 100 ? 4.184 16.031 -3.66 1 90.31 100 VAL A N 1
ATOM 743 C CA . VAL A 1 100 ? 3.273 14.938 -3.311 1 90.31 100 VAL A CA 1
ATOM 744 C C . VAL A 1 100 ? 4.07 13.672 -3.006 1 90.31 100 VAL A C 1
ATOM 746 O O . VAL A 1 100 ? 5.004 13.328 -3.732 1 90.31 100 VAL A O 1
ATOM 749 N N . GLY A 1 101 ? 3.758 13.008 -1.951 1 87.31 101 GLY A N 1
ATOM 750 C CA . GLY A 1 101 ? 4.535 11.883 -1.446 1 87.31 101 GLY A CA 1
ATOM 751 C C . GLY A 1 101 ? 5.445 12.258 -0.294 1 87.31 101 GLY A C 1
ATOM 752 O O . GLY A 1 101 ? 5.898 11.391 0.457 1 87.31 101 GLY A O 1
ATOM 753 N N . GLY A 1 102 ? 5.699 13.594 -0.145 1 92.88 102 GLY A N 1
ATOM 754 C CA . GLY A 1 102 ? 6.578 14.102 0.897 1 92.88 102 GLY A CA 1
ATOM 755 C C . GLY A 1 102 ? 5.98 15.266 1.665 1 92.88 102 GLY A C 1
ATOM 756 O O . GLY A 1 102 ? 6.695 15.984 2.371 1 92.88 102 GLY A O 1
ATOM 757 N N . ILE A 1 103 ? 4.715 15.469 1.484 1 95.38 103 ILE A N 1
ATOM 758 C CA . ILE A 1 103 ? 4.086 16.609 2.143 1 95.38 103 ILE A CA 1
ATOM 759 C C . ILE A 1 103 ? 4.051 16.375 3.652 1 95.38 103 ILE A C 1
ATOM 761 O O . ILE A 1 103 ? 3.691 15.289 4.109 1 95.38 103 ILE A O 1
ATOM 765 N N . SER A 1 104 ? 4.465 17.359 4.359 1 97.44 104 SER A N 1
ATOM 766 C CA . SER A 1 104 ? 4.449 17.375 5.82 1 97.44 104 SER A CA 1
ATOM 767 C C . SER A 1 104 ? 3.531 18.469 6.352 1 97.44 104 SER A C 1
ATOM 769 O O . SER A 1 104 ? 3.418 19.531 5.746 1 97.44 104 SER A O 1
ATOM 771 N N . PRO A 1 105 ? 2.895 18.156 7.465 1 98.56 105 PRO A N 1
ATOM 772 C CA . PRO A 1 105 ? 2.168 19.281 8.078 1 98.56 105 PRO A CA 1
ATOM 773 C C . PRO A 1 105 ? 3.1 20.328 8.688 1 98.56 105 PRO A C 1
ATOM 775 O O . PRO A 1 105 ? 2.652 21.406 9.07 1 98.56 105 PRO A O 1
ATOM 778 N N . PHE A 1 106 ? 4.387 20.031 8.781 1 98.12 106 PHE A N 1
ATOM 779 C CA . PHE A 1 106 ? 5.355 20.906 9.438 1 98.12 106 PHE A CA 1
ATOM 780 C C . PHE A 1 106 ? 6.148 21.703 8.406 1 98.12 106 PHE A C 1
ATOM 782 O O . PHE A 1 106 ? 6.594 21.156 7.398 1 98.12 106 PHE A O 1
ATOM 789 N N . GLY A 1 107 ? 6.285 22.953 8.633 1 97.56 107 GLY A N 1
ATOM 790 C CA . GLY A 1 107 ? 7.207 23.766 7.852 1 97.56 107 GLY A CA 1
ATOM 791 C C . GLY A 1 107 ? 6.703 24.062 6.449 1 97.56 107 GLY A C 1
ATOM 792 O O . GLY A 1 107 ? 7.5 24.234 5.523 1 97.56 107 GLY A O 1
ATOM 793 N N . GLN A 1 108 ? 5.418 24.094 6.293 1 97.94 108 GLN A N 1
ATOM 794 C CA . GLN A 1 108 ? 4.863 24.438 4.988 1 97.94 108 GLN A CA 1
ATOM 795 C C . GLN A 1 108 ? 5.16 25.906 4.641 1 97.94 108 GLN A C 1
ATOM 797 O O . GLN A 1 108 ? 5.281 26.75 5.531 1 97.94 108 GLN A O 1
ATOM 802 N N . LYS A 1 109 ? 5.25 26.109 3.334 1 97.75 109 LYS A N 1
ATOM 803 C CA . LYS A 1 109 ? 5.473 27.484 2.877 1 97.75 109 LYS A CA 1
ATOM 804 C C . LYS A 1 109 ? 4.344 28.406 3.326 1 97.75 109 LYS A C 1
ATOM 806 O O . LYS A 1 109 ? 4.59 29.5 3.826 1 97.75 109 LYS A O 1
ATOM 811 N N . LYS A 1 110 ? 3.113 27.953 3.123 1 96.94 110 LYS A N 1
ATOM 812 C CA . LYS A 1 110 ? 1.923 28.641 3.615 1 96.94 110 LYS A CA 1
ATOM 813 C C . LYS A 1 110 ? 1.316 27.906 4.809 1 96.94 110 LYS A C 1
ATOM 815 O O . LYS A 1 110 ? 0.956 26.734 4.703 1 96.94 110 LYS A O 1
ATOM 820 N N . ARG A 1 111 ? 1.216 28.688 5.863 1 95.94 111 ARG A N 1
ATOM 821 C CA . ARG A 1 111 ? 0.584 28.094 7.035 1 95.94 111 ARG A CA 1
ATOM 822 C C . ARG A 1 111 ? -0.929 28.016 6.863 1 95.94 111 ARG A C 1
ATOM 824 O O . ARG A 1 111 ? -1.572 29.016 6.527 1 95.94 111 ARG A O 1
ATOM 831 N N . VAL A 1 112 ? -1.464 26.828 7.027 1 98.19 112 VAL A N 1
ATOM 832 C CA . VAL A 1 112 ? -2.904 26.609 6.957 1 98.19 112 VAL A CA 1
ATOM 833 C C . VAL A 1 112 ? -3.373 25.828 8.18 1 98.19 112 VAL A C 1
ATOM 835 O O . VAL A 1 112 ? -2.564 25.219 8.883 1 98.19 112 VAL A O 1
ATOM 838 N N . PRO A 1 113 ? -4.672 25.922 8.516 1 98.75 113 PRO A N 1
ATOM 839 C CA . PRO A 1 113 ? -5.172 25.078 9.594 1 98.75 113 PRO A CA 1
ATOM 840 C C . PRO A 1 113 ? -4.867 23.594 9.375 1 98.75 113 PRO A C 1
ATOM 842 O O . PRO A 1 113 ? -4.941 23.109 8.242 1 98.75 113 PRO A O 1
ATOM 845 N N . VAL A 1 114 ? -4.484 22.922 10.43 1 98.88 114 VAL A N 1
ATOM 846 C CA . VAL A 1 114 ? -4.203 21.5 10.383 1 98.88 114 VAL A CA 1
ATOM 847 C C . VAL A 1 114 ? -5.195 20.75 11.266 1 98.88 114 VAL A C 1
ATOM 849 O O . VAL A 1 114 ? -5.434 21.125 12.414 1 98.88 114 VAL A O 1
ATOM 852 N N . ILE A 1 115 ? -5.809 19.719 10.758 1 98.94 115 ILE A N 1
ATOM 853 C CA . ILE A 1 115 ? -6.691 18.859 11.523 1 98.94 115 ILE A CA 1
ATOM 854 C C . ILE A 1 115 ? -6.109 17.438 11.57 1 98.94 115 ILE A C 1
ATOM 856 O O . ILE A 1 115 ? -5.82 16.844 10.531 1 98.94 115 ILE A O 1
ATOM 860 N N . PHE A 1 116 ? -5.855 16.984 12.781 1 98.81 116 PHE A N 1
ATOM 861 C CA . PHE A 1 116 ? -5.453 15.602 13.008 1 98.81 116 PHE A CA 1
ATOM 862 C C . PHE A 1 116 ? -6.672 14.719 13.25 1 98.81 116 PHE A C 1
ATOM 864 O O . PHE A 1 116 ? -7.531 15.055 14.062 1 98.81 116 PHE A O 1
ATOM 871 N N . ASP A 1 117 ? -6.699 13.594 12.508 1 98.75 117 ASP A N 1
ATOM 872 C CA . ASP A 1 117 ? -7.707 12.617 12.898 1 98.75 117 ASP A CA 1
ATOM 873 C C . ASP A 1 117 ? -7.504 12.164 14.344 1 98.75 117 ASP A C 1
ATOM 875 O O . ASP A 1 117 ? -6.371 11.938 14.773 1 98.75 117 ASP A O 1
ATOM 879 N N . GLU A 1 118 ? -8.531 11.953 15.016 1 98.56 118 GLU A N 1
ATOM 880 C CA . GLU A 1 118 ? -8.492 11.664 16.453 1 98.56 118 GLU A CA 1
ATOM 881 C C . GLU A 1 118 ? -7.766 10.352 16.719 1 98.56 118 GLU A C 1
ATOM 883 O O . GLU A 1 118 ? -7.223 10.156 17.812 1 98.56 118 GLU A O 1
ATOM 888 N N . SER A 1 119 ? -7.68 9.492 15.805 1 96.88 119 SER A N 1
ATOM 889 C CA . SER A 1 119 ? -7.039 8.195 15.984 1 96.88 119 SER A CA 1
ATOM 890 C C . SER A 1 119 ? -5.562 8.352 16.344 1 96.88 119 SER A C 1
ATOM 892 O O . SER A 1 119 ? -4.977 7.469 16.969 1 96.88 119 SER A O 1
ATOM 894 N N . ALA A 1 120 ? -4.93 9.477 15.969 1 97.25 120 ALA A N 1
ATOM 895 C CA . ALA A 1 120 ? -3.512 9.703 16.219 1 97.25 120 ALA A CA 1
ATOM 896 C C . ALA A 1 120 ? -3.223 9.734 17.719 1 97.25 120 ALA A C 1
ATOM 898 O O . ALA A 1 120 ? -2.115 9.406 18.156 1 97.25 120 ALA A O 1
ATOM 899 N N . PHE A 1 121 ? -4.211 10 18.422 1 97.5 121 PHE A N 1
ATOM 900 C CA . PHE A 1 121 ? -3.973 10.328 19.828 1 97.5 121 PHE A CA 1
ATOM 901 C C . PHE A 1 121 ? -4.227 9.125 20.719 1 97.5 121 PHE A C 1
ATOM 903 O O . PHE A 1 121 ? -4.219 9.234 21.938 1 97.5 121 PHE A O 1
ATOM 910 N N . GLN A 1 122 ? -4.402 8.023 20.078 1 95 122 GLN A N 1
ATOM 911 C CA . GLN A 1 122 ? -4.508 6.754 20.781 1 95 122 GLN A CA 1
ATOM 912 C C . GLN A 1 122 ? -3.137 6.098 20.938 1 95 122 GLN A C 1
ATOM 914 O O . GLN A 1 122 ? -3.002 5.086 21.641 1 95 122 GLN A O 1
ATOM 919 N N . ALA A 1 123 ? -2.096 6.68 20.312 1 94.38 123 ALA A N 1
ATOM 920 C CA . ALA A 1 123 ? -0.738 6.141 20.344 1 94.38 123 ALA A CA 1
ATOM 921 C C . ALA A 1 123 ? 0.214 7.086 21.062 1 94.38 123 ALA A C 1
ATOM 923 O O . ALA A 1 123 ? -0.034 8.297 21.125 1 94.38 123 ALA A O 1
ATOM 924 N N . GLU A 1 124 ? 1.188 6.504 21.594 1 93.62 124 GLU A N 1
ATOM 925 C CA . GLU A 1 124 ? 2.215 7.312 22.25 1 93.62 124 GLU A CA 1
ATOM 926 C C . GLU A 1 124 ? 3.08 8.031 21.219 1 93.62 124 GLU A C 1
ATOM 928 O O . GLU A 1 124 ? 3.566 9.141 21.469 1 93.62 124 GLU A O 1
ATOM 933 N N . LYS A 1 125 ? 3.256 7.324 20.078 1 95.62 125 LYS A N 1
ATOM 934 C CA . LYS A 1 125 ? 4.102 7.801 19 1 95.62 125 LYS A CA 1
ATOM 935 C C . LYS A 1 125 ? 3.447 7.551 17.641 1 95.62 125 LYS A C 1
ATOM 937 O O . LYS A 1 125 ? 2.836 6.504 17.422 1 95.62 125 LYS A O 1
ATOM 942 N N . ILE A 1 126 ? 3.6 8.531 16.75 1 97.06 126 ILE A N 1
ATOM 943 C CA . ILE A 1 126 ? 3.119 8.344 15.383 1 97.06 126 ILE A CA 1
ATOM 944 C C . ILE A 1 126 ? 4.215 8.742 14.391 1 97.06 126 ILE A C 1
ATOM 946 O O . ILE A 1 126 ? 5.156 9.445 14.75 1 97.06 126 ILE A O 1
ATOM 950 N N . PHE A 1 127 ? 4.137 8.242 13.18 1 95.88 127 PHE A N 1
ATOM 951 C CA . PHE A 1 127 ? 5.031 8.57 12.07 1 95.88 127 PHE A CA 1
ATOM 952 C C . PHE A 1 127 ? 4.332 9.461 11.055 1 95.88 127 PHE A C 1
ATOM 954 O O . PHE A 1 127 ? 3.215 9.172 10.625 1 95.88 127 PHE A O 1
ATOM 961 N N . ILE A 1 128 ? 4.961 10.578 10.711 1 96.88 128 ILE A N 1
ATOM 962 C CA . ILE A 1 128 ? 4.461 11.547 9.742 1 96.88 128 ILE A CA 1
ATOM 963 C C . ILE A 1 128 ? 5.598 12 8.828 1 96.88 128 ILE A C 1
ATOM 965 O O . ILE A 1 128 ? 6.754 12.062 9.25 1 96.88 128 ILE A O 1
ATOM 969 N N . ASN A 1 129 ? 5.27 12.305 7.637 1 95.44 129 ASN A N 1
ATOM 970 C CA . ASN A 1 129 ? 6.301 12.766 6.715 1 95.44 129 ASN A CA 1
ATOM 971 C C . ASN A 1 129 ? 7.055 13.969 7.273 1 95.44 129 ASN A C 1
ATOM 973 O O . ASN A 1 129 ? 6.449 14.875 7.855 1 95.44 129 ASN A O 1
ATOM 977 N N . GLY A 1 130 ? 8.359 13.984 7.062 1 95.25 130 GLY A N 1
ATOM 978 C CA . GLY A 1 130 ? 9.219 15.055 7.539 1 95.25 130 GLY A CA 1
ATOM 979 C C . GLY A 1 130 ? 9.469 16.125 6.492 1 95.25 130 GLY A C 1
ATOM 980 O O . GLY A 1 130 ? 10.242 17.062 6.723 1 95.25 130 GLY A O 1
ATOM 981 N N . GLY A 1 131 ? 8.906 15.93 5.324 1 94.5 131 GLY A N 1
ATOM 982 C CA . GLY A 1 131 ? 9.031 16.969 4.32 1 94.5 131 GLY A CA 1
ATOM 983 C C . GLY A 1 131 ? 9.812 16.531 3.096 1 94.5 131 GLY A C 1
ATOM 984 O O . GLY A 1 131 ? 10.289 17.359 2.322 1 94.5 131 GLY A O 1
ATOM 985 N N . GLN A 1 132 ? 9.961 15.242 2.982 1 91.5 132 GLN A N 1
ATOM 986 C CA . GLN A 1 132 ? 10.664 14.672 1.844 1 91.5 132 GLN A CA 1
ATOM 987 C C . GLN A 1 132 ? 10.234 13.227 1.599 1 91.5 132 GLN A C 1
ATOM 989 O O . GLN A 1 132 ? 9.984 12.477 2.547 1 91.5 132 GLN A O 1
ATOM 994 N N . ARG A 1 133 ? 10.102 12.922 0.283 1 88.19 133 ARG A N 1
ATOM 995 C CA . ARG A 1 133 ? 9.859 11.516 -0.03 1 88.19 133 ARG A CA 1
ATOM 996 C C . ARG A 1 133 ? 10.914 10.617 0.608 1 88.19 133 ARG A C 1
ATOM 998 O O . ARG A 1 133 ? 12.109 10.906 0.524 1 88.19 133 ARG A O 1
ATOM 1005 N N . GLY A 1 134 ? 10.406 9.625 1.335 1 87.12 134 GLY A N 1
ATOM 1006 C CA . GLY A 1 134 ? 11.328 8.672 1.938 1 87.12 134 GLY A CA 1
ATOM 1007 C C . GLY A 1 134 ? 11.781 9.078 3.328 1 87.12 134 GLY A C 1
ATOM 1008 O O . GLY A 1 134 ? 12.695 8.469 3.891 1 87.12 134 GLY A O 1
ATOM 1009 N N . VAL A 1 135 ? 11.156 10.164 3.9 1 89.25 135 VAL A N 1
ATOM 1010 C CA . VAL A 1 135 ? 11.555 10.609 5.23 1 89.25 135 VAL A CA 1
ATOM 1011 C C . VAL A 1 135 ? 10.32 10.781 6.109 1 89.25 135 VAL A C 1
ATOM 1013 O O . VAL A 1 135 ? 9.516 11.695 5.891 1 89.25 135 VAL A O 1
ATOM 1016 N N . LEU A 1 136 ? 10.258 9.883 7.141 1 93.88 136 LEU A N 1
ATOM 1017 C CA . LEU A 1 136 ? 9.25 10.07 8.18 1 93.88 136 LEU A CA 1
ATOM 1018 C C . LEU A 1 136 ? 9.891 10.539 9.477 1 93.88 136 LEU A C 1
ATOM 1020 O O . LEU A 1 136 ? 11.078 10.297 9.719 1 93.88 136 LEU A O 1
ATOM 1024 N N . VAL A 1 137 ? 9.125 11.258 10.227 1 94.12 137 VAL A N 1
ATOM 1025 C CA . VAL A 1 137 ? 9.508 11.578 11.594 1 94.12 137 VAL A CA 1
ATOM 1026 C C . VAL A 1 137 ? 8.57 10.867 12.57 1 94.12 137 VAL A C 1
ATOM 1028 O O . VAL A 1 137 ? 7.387 10.672 12.281 1 94.12 137 VAL A O 1
ATOM 1031 N N . ALA A 1 138 ? 9.094 10.422 13.656 1 96 138 ALA A N 1
ATOM 1032 C CA . ALA A 1 138 ? 8.312 9.852 14.758 1 96 138 ALA A CA 1
ATOM 1033 C C . ALA A 1 138 ? 8.281 10.805 15.953 1 96 138 ALA A C 1
ATOM 1035 O O . ALA A 1 138 ? 9.312 11.328 16.359 1 96 138 ALA A O 1
ATOM 1036 N N . LEU A 1 139 ? 7.141 11.039 16.453 1 96.19 139 LEU A N 1
ATOM 1037 C CA . LEU A 1 139 ? 6.977 11.977 17.562 1 96.19 139 LEU A CA 1
ATOM 1038 C C . LEU A 1 139 ? 5.648 11.75 18.266 1 96.19 139 LEU A C 1
ATOM 1040 O O . LEU A 1 139 ? 4.793 11.008 17.781 1 96.19 139 LEU A O 1
ATOM 1044 N N . ALA A 1 140 ? 5.508 12.352 19.438 1 96.38 140 ALA A N 1
ATOM 1045 C CA . ALA A 1 140 ? 4.25 12.273 20.172 1 96.38 140 ALA A CA 1
ATOM 1046 C C . ALA A 1 140 ? 3.145 13.055 19.453 1 96.38 140 ALA A C 1
ATOM 1048 O O . ALA A 1 140 ? 3.354 14.188 19.031 1 96.38 140 ALA A O 1
ATOM 1049 N N . PRO A 1 141 ? 1.978 12.383 19.328 1 98.19 141 PRO A N 1
ATOM 1050 C CA . PRO A 1 141 ? 0.896 13.062 18.609 1 98.19 141 PRO A CA 1
ATOM 1051 C C . PRO A 1 141 ? 0.558 14.43 19.219 1 98.19 141 PRO A C 1
ATOM 1053 O O . PRO A 1 141 ? 0.281 15.383 18.469 1 98.19 141 PRO A O 1
ATOM 1056 N N . GLU A 1 142 ? 0.583 14.516 20.5 1 98.06 142 GLU A N 1
ATOM 1057 C CA . GLU A 1 142 ? 0.278 15.797 21.125 1 98.06 142 GLU A CA 1
ATOM 1058 C C . GLU A 1 142 ? 1.326 16.844 20.781 1 98.06 142 GLU A C 1
ATOM 1060 O O . GLU A 1 142 ? 1 18.031 20.609 1 98.06 142 GLU A O 1
ATOM 1065 N N . ASP A 1 143 ? 2.559 16.484 20.703 1 97.62 143 ASP A N 1
ATOM 1066 C CA . ASP A 1 143 ? 3.609 17.406 20.297 1 97.62 143 ASP A CA 1
ATOM 1067 C C . ASP A 1 143 ? 3.428 17.844 18.844 1 97.62 143 ASP A C 1
ATOM 1069 O O . ASP A 1 143 ? 3.623 19.016 18.516 1 97.62 143 ASP A O 1
ATOM 1073 N N . ALA A 1 144 ? 3.043 16.891 18.016 1 98.44 144 ALA A N 1
ATOM 1074 C CA . ALA A 1 144 ? 2.752 17.219 16.625 1 98.44 144 ALA A CA 1
ATOM 1075 C C . ALA A 1 144 ? 1.646 18.266 16.516 1 98.44 144 ALA A C 1
ATOM 1077 O O . ALA A 1 144 ? 1.783 19.25 15.797 1 98.44 144 ALA A O 1
ATOM 1078 N N . ARG A 1 145 ? 0.59 18 17.219 1 98.44 145 ARG A N 1
ATOM 1079 C CA . ARG A 1 145 ? -0.553 18.906 17.234 1 98.44 145 ARG A CA 1
ATOM 1080 C C . ARG A 1 145 ? -0.146 20.297 17.719 1 98.44 145 ARG A C 1
ATOM 1082 O O . ARG A 1 145 ? -0.477 21.297 17.078 1 98.44 145 ARG A O 1
ATOM 1089 N N . ARG A 1 146 ? 0.617 20.328 18.75 1 97.62 146 ARG A N 1
ATOM 1090 C CA . ARG A 1 146 ? 1.032 21.594 19.344 1 97.62 146 ARG A CA 1
ATOM 1091 C C . ARG A 1 146 ? 1.942 22.359 18.391 1 97.62 146 ARG A C 1
ATOM 1093 O O . ARG A 1 146 ? 1.861 23.594 18.297 1 97.62 146 ARG A O 1
ATOM 1100 N N . ALA A 1 147 ? 2.789 21.703 17.703 1 97.38 147 ALA A N 1
ATOM 1101 C CA . ALA A 1 147 ? 3.771 22.328 16.812 1 97.38 147 ALA A CA 1
ATOM 1102 C C . ALA A 1 147 ? 3.088 23.188 15.758 1 97.38 147 ALA A C 1
ATOM 1104 O O . ALA A 1 147 ? 3.641 24.203 15.328 1 97.38 147 ALA A O 1
ATOM 1105 N N . VAL A 1 148 ? 1.828 22.781 15.398 1 98.38 148 VAL A N 1
ATOM 1106 C CA . VAL A 1 148 ? 1.18 23.484 14.289 1 98.38 148 VAL A CA 1
ATOM 1107 C C . VAL A 1 148 ? -0.156 24.062 14.758 1 98.38 148 VAL A C 1
ATOM 1109 O O . VAL A 1 148 ? -0.994 24.438 13.938 1 98.38 148 VAL A O 1
ATOM 1112 N N . ASP A 1 149 ? -0.342 24.016 16.078 1 98.25 149 ASP A N 1
ATOM 1113 C CA . ASP A 1 149 ? -1.602 24.484 16.656 1 98.25 149 ASP A CA 1
ATOM 1114 C C . ASP A 1 149 ? -2.793 23.797 15.977 1 98.25 149 ASP A C 1
ATOM 1116 O O . ASP A 1 149 ? -3.727 24.469 15.531 1 98.25 149 ASP A O 1
ATOM 1120 N N . GLY A 1 150 ? -2.691 22.484 15.844 1 98.62 150 GLY A N 1
ATOM 1121 C CA . GLY A 1 150 ? -3.686 21.703 15.117 1 98.62 150 GLY A CA 1
ATOM 1122 C C . GLY A 1 150 ? -4.934 21.422 15.938 1 98.62 150 GLY A C 1
ATOM 1123 O O . GLY A 1 150 ? -4.91 21.5 17.156 1 98.62 150 GLY A O 1
ATOM 1124 N N . LYS A 1 151 ? -5.984 21.078 15.234 1 98.69 151 LYS A N 1
ATOM 1125 C CA . LYS A 1 151 ? -7.227 20.594 15.836 1 98.69 151 LYS A CA 1
ATOM 1126 C C . LYS A 1 151 ? -7.324 19.078 15.758 1 98.69 151 LYS A C 1
ATOM 1128 O O . LYS A 1 151 ? -6.691 18.453 14.898 1 98.69 151 LYS A O 1
ATOM 1133 N N . ILE A 1 152 ? -8.086 18.547 16.719 1 98.81 152 ILE A N 1
ATOM 1134 C CA . ILE A 1 152 ? -8.391 17.125 16.703 1 98.81 152 ILE A CA 1
ATOM 1135 C C . ILE A 1 152 ? -9.852 16.906 16.328 1 98.81 152 ILE A C 1
ATOM 1137 O O . ILE A 1 152 ? -10.742 17.578 16.859 1 98.81 152 ILE A O 1
ATOM 1141 N N . ALA A 1 153 ? -10.117 16.062 15.398 1 98.81 153 ALA A N 1
ATOM 1142 C CA . ALA A 1 153 ? -11.484 15.719 15.016 1 98.81 153 ALA A CA 1
ATOM 1143 C C . ALA A 1 153 ? -11.531 14.336 14.367 1 98.81 153 ALA A C 1
ATOM 1145 O O . ALA A 1 153 ? -10.5 13.812 13.93 1 98.81 153 ALA A O 1
ATOM 1146 N N . SER A 1 154 ? -12.711 13.695 14.445 1 98.44 154 SER A N 1
ATOM 1147 C CA . SER A 1 154 ? -12.922 12.492 13.648 1 98.44 154 SER A CA 1
ATOM 1148 C C . SER A 1 154 ? -13.148 12.836 12.18 1 98.44 154 SER A C 1
ATOM 1150 O O . SER A 1 154 ? -14.211 13.336 11.805 1 98.44 154 SER A O 1
ATOM 1152 N N . VAL A 1 155 ? -12.109 12.547 11.336 1 98.56 155 VAL A N 1
ATOM 1153 C CA . VAL A 1 155 ? -12.234 13.008 9.953 1 98.56 155 VAL A CA 1
ATOM 1154 C C . VAL A 1 155 ? -11.961 11.859 8.992 1 98.56 155 VAL A C 1
ATOM 1156 O O . VAL A 1 155 ? -11.891 12.055 7.777 1 98.56 155 VAL A O 1
ATOM 1159 N N . ALA A 1 156 ? -11.734 10.68 9.5 1 95.12 156 ALA A N 1
ATOM 1160 C CA . ALA A 1 156 ? -11.453 9.523 8.656 1 95.12 156 ALA A CA 1
ATOM 1161 C C . ALA A 1 156 ? -12.703 8.656 8.477 1 95.12 156 ALA A C 1
ATOM 1163 O O . ALA A 1 156 ? -13.609 8.688 9.312 1 95.12 156 ALA A O 1
ATOM 1164 N N . ASN A 1 157 ? -12.773 7.922 7.328 1 87.19 157 ASN A N 1
ATOM 1165 C CA . ASN A 1 157 ? -13.805 6.906 7.121 1 87.19 157 ASN A CA 1
ATOM 1166 C C . ASN A 1 157 ? -13.516 5.641 7.926 1 87.19 157 ASN A C 1
ATOM 1168 O O . ASN A 1 157 ? -12.352 5.324 8.188 1 87.19 157 ASN A O 1
ATOM 1172 N N . MET B 1 1 ? 23.422 10.961 6.398 1 41.06 1 MET B N 1
ATOM 1173 C CA . MET B 1 1 ? 22.703 11.797 7.352 1 41.06 1 MET B CA 1
ATOM 1174 C C . MET B 1 1 ? 21.438 12.367 6.723 1 41.06 1 MET B C 1
ATOM 1176 O O . MET B 1 1 ? 21.469 12.859 5.594 1 41.06 1 MET B O 1
ATOM 1180 N N . THR B 1 2 ? 20.297 11.781 7.066 1 56.56 2 THR B N 1
ATOM 1181 C CA . THR B 1 2 ? 19.125 12.219 6.324 1 56.56 2 THR B CA 1
ATOM 1182 C C . THR B 1 2 ? 19.047 13.742 6.285 1 56.56 2 THR B C 1
ATOM 1184 O O . THR B 1 2 ? 19.281 14.406 7.301 1 56.56 2 THR B O 1
ATOM 1187 N N . LYS B 1 3 ? 19.219 14.359 5.121 1 66.44 3 LYS B N 1
ATOM 1188 C CA . LYS B 1 3 ? 19.156 15.797 4.879 1 66.44 3 LYS B CA 1
ATOM 1189 C C . LYS B 1 3 ? 18.016 16.453 5.641 1 66.44 3 LYS B C 1
ATOM 1191 O O . LYS B 1 3 ? 16.922 15.875 5.734 1 66.44 3 LYS B O 1
ATOM 1196 N N . LYS B 1 4 ? 18.422 17.453 6.336 1 88.56 4 LYS B N 1
ATOM 1197 C CA . LYS B 1 4 ? 17.453 18.297 7.043 1 88.56 4 LYS B CA 1
ATOM 1198 C C . LYS B 1 4 ? 16.406 18.859 6.09 1 88.56 4 LYS B C 1
ATOM 1200 O O . LYS B 1 4 ? 16.734 19.312 4.992 1 88.56 4 LYS B O 1
ATOM 1205 N N . THR B 1 5 ? 15.188 18.594 6.367 1 93.12 5 THR B N 1
ATOM 1206 C CA . THR B 1 5 ? 14.086 19.141 5.586 1 93.12 5 THR B CA 1
ATOM 1207 C C . THR B 1 5 ? 13.469 20.344 6.289 1 93.12 5 THR B C 1
ATOM 1209 O O . THR B 1 5 ? 13.789 20.625 7.445 1 93.12 5 THR B O 1
ATOM 1212 N N . ARG B 1 6 ? 12.695 21.094 5.598 1 95 6 ARG B N 1
ATOM 1213 C CA . ARG B 1 6 ? 11.969 22.188 6.242 1 95 6 ARG B CA 1
ATOM 1214 C C . ARG B 1 6 ? 11.094 21.672 7.375 1 95 6 ARG B C 1
ATOM 1216 O O . ARG B 1 6 ? 10.914 22.344 8.391 1 95 6 ARG B O 1
ATOM 1223 N N . GLY B 1 7 ? 10.562 20.438 7.203 1 96.12 7 GLY B N 1
ATOM 1224 C CA . GLY B 1 7 ? 9.734 19.844 8.242 1 96.12 7 GLY B CA 1
ATOM 1225 C C . GLY B 1 7 ? 10.516 19.531 9.508 1 96.12 7 GLY B C 1
ATOM 1226 O O . GLY B 1 7 ? 10.078 19.875 10.609 1 96.12 7 GLY B O 1
ATOM 1227 N N . THR B 1 8 ? 11.672 18.953 9.32 1 94.88 8 THR B N 1
ATOM 1228 C CA . THR B 1 8 ? 12.477 18.609 10.492 1 94.88 8 THR B CA 1
ATOM 1229 C C . THR B 1 8 ? 13.07 19.859 11.125 1 94.88 8 THR B C 1
ATOM 1231 O O . THR B 1 8 ? 13.18 19.953 12.352 1 94.88 8 THR B O 1
ATOM 1234 N N . ALA B 1 9 ? 13.398 20.828 10.312 1 95.5 9 ALA B N 1
ATOM 1235 C CA . ALA B 1 9 ? 13.891 22.094 10.836 1 95.5 9 ALA B CA 1
ATOM 1236 C C . ALA B 1 9 ? 12.82 22.797 11.672 1 95.5 9 ALA B C 1
ATOM 1238 O O . ALA B 1 9 ? 13.125 23.359 12.727 1 95.5 9 ALA B O 1
ATOM 1239 N N . PHE B 1 10 ? 11.656 22.75 11.195 1 96.19 10 PHE B N 1
ATOM 1240 C CA . PHE B 1 10 ? 10.523 23.328 11.906 1 96.19 10 PHE B CA 1
ATOM 1241 C C . PHE B 1 10 ? 10.375 22.703 13.289 1 96.19 10 PHE B C 1
ATOM 1243 O O . PHE B 1 10 ? 10.227 23.406 14.289 1 96.19 10 PHE B O 1
ATOM 1250 N N . LEU B 1 11 ? 10.422 21.391 13.328 1 94.94 11 LEU B N 1
ATOM 1251 C CA . LEU B 1 11 ? 10.266 20.672 14.594 1 94.94 11 LEU B CA 1
ATOM 1252 C C . LEU B 1 11 ? 11.406 21 15.547 1 94.94 11 LEU B C 1
ATOM 1254 O O . LEU B 1 11 ? 11.188 21.188 16.75 1 94.94 11 LEU B O 1
ATOM 1258 N N . GLU B 1 12 ? 12.594 21.078 15.016 1 93.38 12 GLU B N 1
ATOM 1259 C CA . GLU B 1 12 ? 13.75 21.438 15.828 1 93.38 12 GLU B CA 1
ATOM 1260 C C . GLU B 1 12 ? 13.586 22.828 16.422 1 93.38 12 GLU B C 1
ATOM 1262 O O . GLU B 1 12 ? 13.797 23.031 17.625 1 93.38 12 GLU B O 1
ATOM 1267 N N . LYS B 1 13 ? 13.148 23.703 15.578 1 96.56 13 LYS B N 1
ATOM 1268 C CA . LYS B 1 13 ? 12.969 25.078 16.016 1 96.56 13 LYS B CA 1
ATOM 1269 C C . LYS B 1 13 ? 11.875 25.188 17.078 1 96.56 13 LYS B C 1
ATOM 1271 O O . LYS B 1 13 ? 11.969 26 18 1 96.56 13 LYS B O 1
ATOM 1276 N N . ALA B 1 14 ? 10.891 24.359 16.969 1 95.56 14 ALA B N 1
ATOM 1277 C CA . ALA B 1 14 ? 9.75 24.359 17.891 1 95.56 14 ALA B CA 1
ATOM 1278 C C . ALA B 1 14 ? 10.094 23.641 19.188 1 95.56 14 ALA B C 1
ATOM 1280 O O . ALA B 1 14 ? 9.289 23.625 20.125 1 95.56 14 ALA B O 1
ATOM 1281 N N . GLY B 1 15 ? 11.203 23.031 19.203 1 95.5 15 GLY B N 1
ATOM 1282 C CA . GLY B 1 15 ? 11.625 22.312 20.406 1 95.5 15 GLY B CA 1
ATOM 1283 C C . GLY B 1 15 ? 10.891 21.016 20.609 1 95.5 15 GLY B C 1
ATOM 1284 O O . GLY B 1 15 ? 10.703 20.562 21.75 1 95.5 15 GLY B O 1
ATOM 1285 N N . ILE B 1 16 ? 10.438 20.484 19.578 1 94.62 16 ILE B N 1
ATOM 1286 C CA . ILE B 1 16 ? 9.695 19.234 19.641 1 94.62 16 ILE B CA 1
ATOM 1287 C C . ILE B 1 16 ? 10.656 18.047 19.5 1 94.62 16 ILE B C 1
ATOM 1289 O O . ILE B 1 16 ? 11.516 18.047 18.609 1 94.62 16 ILE B O 1
ATOM 1293 N N . ALA B 1 17 ? 10.57 17.094 20.5 1 94 17 ALA B N 1
ATOM 1294 C CA . ALA B 1 17 ? 11.344 15.852 20.375 1 94 17 ALA B CA 1
ATOM 1295 C C . ALA B 1 17 ? 10.812 14.969 19.25 1 94 17 ALA B C 1
ATOM 1297 O O . ALA B 1 17 ? 9.609 14.711 19.188 1 94 17 ALA B O 1
ATOM 1298 N N . PHE B 1 18 ? 11.703 14.547 18.375 1 95.19 18 PHE B N 1
ATOM 1299 C CA . PHE B 1 18 ? 11.344 13.641 17.297 1 95.19 18 PHE B CA 1
ATOM 1300 C C . PHE B 1 18 ? 12.555 12.836 16.844 1 95.19 18 PHE B C 1
ATOM 1302 O O . PHE B 1 18 ? 13.695 13.164 17.188 1 95.19 18 PHE B O 1
ATOM 1309 N N . THR B 1 19 ? 12.312 11.719 16.203 1 92 19 THR B N 1
ATOM 1310 C CA . THR B 1 19 ? 13.352 10.961 15.5 1 92 19 THR B CA 1
ATOM 1311 C C . THR B 1 19 ? 13.07 10.922 14 1 92 19 THR B C 1
ATOM 1313 O O . THR B 1 19 ? 11.922 11.023 13.57 1 92 19 THR B O 1
ATOM 1316 N N . VAL B 1 20 ? 14.141 10.805 13.141 1 92.44 20 VAL B N 1
ATOM 1317 C CA . VAL B 1 20 ? 14.039 10.758 11.688 1 92.44 20 VAL B CA 1
ATOM 1318 C C . VAL B 1 20 ? 14.203 9.32 11.203 1 92.44 20 VAL B C 1
ATOM 1320 O O . VAL B 1 20 ? 15.117 8.617 11.641 1 92.44 20 VAL B O 1
ATOM 1323 N N . HIS B 1 21 ? 13.297 8.898 10.273 1 91.06 21 HIS B N 1
ATOM 1324 C CA . HIS B 1 21 ? 13.281 7.527 9.766 1 91.06 21 HIS B CA 1
ATOM 1325 C C . HIS B 1 21 ? 13.242 7.5 8.242 1 91.06 21 HIS B C 1
ATOM 1327 O O . HIS B 1 21 ? 12.156 7.539 7.648 1 91.06 21 HIS B O 1
ATOM 1333 N N . PRO B 1 22 ? 14.398 7.438 7.652 1 86.81 22 PRO B N 1
ATOM 1334 C CA . PRO B 1 22 ? 14.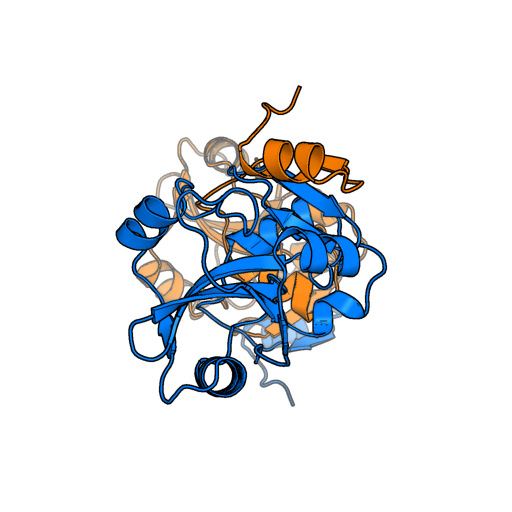43 7.305 6.195 1 86.81 22 PRO B CA 1
ATOM 1335 C C . PRO B 1 22 ? 13.984 5.926 5.719 1 86.81 22 PRO B C 1
ATOM 1337 O O . PRO B 1 22 ? 14.148 4.934 6.434 1 86.81 22 PRO B O 1
ATOM 1340 N N . TYR B 1 23 ? 13.344 5.828 4.621 1 82.38 23 TYR B N 1
ATOM 1341 C CA . TYR B 1 23 ? 12.992 4.57 3.973 1 82.38 23 TYR B CA 1
ATOM 1342 C C . TYR B 1 23 ? 13.062 4.699 2.457 1 82.38 23 TYR B C 1
ATOM 1344 O O . TYR B 1 23 ? 13.07 5.812 1.922 1 82.38 23 TYR B O 1
ATOM 1352 N N . ASP B 1 24 ? 13.18 3.604 1.769 1 76.19 24 ASP B N 1
ATOM 1353 C CA . ASP B 1 24 ? 13.273 3.627 0.312 1 76.19 24 ASP B CA 1
ATOM 1354 C C . ASP B 1 24 ? 11.906 3.902 -0.32 1 76.19 24 ASP B C 1
ATOM 1356 O O . ASP B 1 24 ? 11.086 2.994 -0.45 1 76.19 24 ASP B O 1
ATOM 1360 N N . TYR B 1 25 ? 11.711 5.148 -0.661 1 78.56 25 TYR B N 1
ATOM 1361 C CA . TYR B 1 25 ? 10.461 5.586 -1.273 1 78.56 25 TYR B CA 1
ATOM 1362 C C . TYR B 1 25 ? 10.391 5.16 -2.734 1 78.56 25 TYR B C 1
ATOM 1364 O O . TYR B 1 25 ? 11.32 5.41 -3.506 1 78.56 25 TYR B O 1
ATOM 1372 N N . ASP B 1 26 ? 9.297 4.5 -2.99 1 71.25 26 ASP B N 1
ATOM 1373 C CA . ASP B 1 26 ? 9.008 4.094 -4.363 1 71.25 26 ASP B CA 1
ATOM 1374 C C . ASP B 1 26 ? 7.641 4.598 -4.809 1 71.25 26 ASP B C 1
ATOM 1376 O O . ASP B 1 26 ? 6.609 4.078 -4.379 1 71.25 26 ASP B O 1
ATOM 1380 N N . PRO B 1 27 ? 7.625 5.609 -5.676 1 66.62 27 PRO B N 1
ATOM 1381 C CA . PRO B 1 27 ? 6.34 6.176 -6.086 1 66.62 27 PRO B CA 1
ATOM 1382 C C . PRO B 1 27 ? 5.461 5.176 -6.832 1 66.62 27 PRO B C 1
ATOM 1384 O O . PRO B 1 27 ? 4.258 5.395 -6.984 1 66.62 27 PRO B O 1
ATOM 1387 N N . LYS B 1 28 ? 6.039 4.051 -7.297 1 60.88 28 LYS B N 1
ATOM 1388 C CA . LYS B 1 28 ? 5.305 3.059 -8.078 1 60.88 28 LYS B CA 1
ATOM 1389 C C . LYS B 1 28 ? 4.895 1.87 -7.215 1 60.88 28 LYS B C 1
ATOM 1391 O O . LYS B 1 28 ? 4.355 0.885 -7.723 1 60.88 28 LYS B O 1
ATOM 1396 N N . ALA B 1 29 ? 5.199 1.998 -5.961 1 60.16 29 ALA B N 1
ATOM 1397 C CA . ALA B 1 29 ? 4.895 0.853 -5.109 1 60.16 29 ALA B CA 1
ATOM 1398 C C . ALA B 1 29 ? 3.412 0.493 -5.18 1 60.16 29 ALA B C 1
ATOM 1400 O O . ALA B 1 29 ? 2.553 1.376 -5.16 1 60.16 29 ALA B O 1
ATOM 1401 N N . PRO B 1 30 ? 3.23 -0.847 -5.469 1 55.62 30 PRO B N 1
ATOM 1402 C CA . PRO B 1 30 ? 1.841 -1.27 -5.664 1 55.62 30 PRO B CA 1
ATOM 1403 C C . PRO B 1 30 ? 1.004 -1.144 -4.395 1 55.62 30 PRO B C 1
ATOM 1405 O O . PRO B 1 30 ? 1.433 -1.579 -3.32 1 55.62 30 PRO B O 1
ATOM 1408 N N . ALA B 1 31 ? -0.147 -0.426 -4.324 1 56.44 31 ALA B N 1
ATOM 1409 C CA . ALA B 1 31 ? -1.054 -0.094 -3.227 1 56.44 31 ALA B CA 1
ATOM 1410 C C . ALA B 1 31 ? -1.859 -1.314 -2.791 1 56.44 31 ALA B C 1
ATOM 1412 O O . ALA B 1 31 ? -2.008 -1.573 -1.595 1 56.44 31 ALA B O 1
ATOM 1413 N N . ALA B 1 32 ? -2.16 -2.215 -3.705 1 57.38 32 ALA B N 1
ATOM 1414 C CA . ALA B 1 32 ? -3.18 -3.225 -3.43 1 57.38 32 ALA B CA 1
ATOM 1415 C C . ALA B 1 32 ? -2.646 -4.297 -2.484 1 57.38 32 ALA B C 1
ATOM 1417 O O . ALA B 1 32 ? -3.301 -4.648 -1.5 1 57.38 32 ALA B O 1
ATOM 1418 N N . GLY B 1 33 ? -1.455 -4.758 -2.74 1 64.5 33 GLY B N 1
ATOM 1419 C CA . GLY B 1 33 ? -0.916 -5.828 -1.919 1 64.5 33 GLY B CA 1
ATOM 1420 C C . GLY B 1 33 ? -0.662 -5.41 -0.483 1 64.5 33 GLY B C 1
ATOM 1421 O O . GLY B 1 33 ? -0.932 -6.172 0.448 1 64.5 33 GLY B O 1
ATOM 1422 N N . LEU B 1 34 ? -0.286 -4.242 -0.28 1 76 34 LEU B N 1
ATOM 1423 C CA . LEU B 1 34 ? -0.022 -3.744 1.065 1 76 34 LEU B CA 1
ATOM 1424 C C . LEU B 1 34 ? -1.323 -3.523 1.828 1 76 34 LEU B C 1
ATOM 1426 O O . LEU B 1 34 ? -1.374 -3.715 3.045 1 76 34 LEU B O 1
ATOM 1430 N N . GLN B 1 35 ? -2.328 -3.275 1.146 1 78.44 35 GLN B N 1
ATOM 1431 C CA . GLN B 1 35 ? -3.652 -3.127 1.743 1 78.44 35 GLN B CA 1
ATOM 1432 C C . GLN B 1 35 ? -4.109 -4.426 2.402 1 78.44 35 GLN B C 1
ATOM 1434 O O . GLN B 1 35 ? -4.605 -4.414 3.529 1 78.44 35 GLN B O 1
ATOM 1439 N N . ALA B 1 36 ? -3.982 -5.469 1.704 1 84 36 ALA B N 1
ATOM 1440 C CA . ALA B 1 36 ? -4.371 -6.773 2.232 1 84 36 ALA B CA 1
ATOM 1441 C C . ALA B 1 36 ? -3.604 -7.098 3.512 1 84 36 ALA B C 1
ATOM 1443 O O . ALA B 1 36 ? -4.191 -7.539 4.5 1 84 36 ALA B O 1
ATOM 1444 N N . ALA B 1 37 ? -2.281 -6.887 3.463 1 86.38 37 ALA B N 1
ATOM 1445 C CA . ALA B 1 37 ? -1.454 -7.141 4.641 1 86.38 37 ALA B CA 1
ATOM 1446 C C . ALA B 1 37 ? -1.951 -6.344 5.84 1 86.38 37 ALA B C 1
ATOM 1448 O O . ALA B 1 37 ? -2.072 -6.883 6.945 1 86.38 37 ALA B O 1
ATOM 1449 N N . GLU B 1 38 ? -2.275 -5.148 5.594 1 81.69 38 GLU B N 1
ATOM 1450 C CA . GLU B 1 38 ? -2.766 -4.273 6.652 1 81.69 38 GLU B CA 1
ATOM 1451 C C . GLU B 1 38 ? -4.137 -4.727 7.152 1 81.69 38 GLU B C 1
ATOM 1453 O O . GLU B 1 38 ? -4.352 -4.855 8.359 1 81.69 38 GLU B O 1
ATOM 1458 N N . ALA B 1 39 ? -5.051 -4.996 6.273 1 78.88 39 ALA B N 1
ATOM 1459 C CA . ALA B 1 39 ? -6.414 -5.395 6.625 1 78.88 39 ALA B CA 1
ATOM 1460 C C . ALA B 1 39 ? -6.418 -6.691 7.43 1 78.88 39 ALA B C 1
ATOM 1462 O O . ALA B 1 39 ? -7.234 -6.859 8.336 1 78.88 39 ALA B O 1
ATOM 1463 N N . LEU B 1 40 ? -5.488 -7.539 7.148 1 81.81 40 LEU B N 1
ATOM 1464 C CA . LEU B 1 40 ? -5.418 -8.844 7.801 1 81.81 40 LEU B CA 1
ATOM 1465 C C . LEU B 1 40 ? -4.508 -8.789 9.023 1 81.81 40 LEU B C 1
ATOM 1467 O O . LEU B 1 40 ? -4.406 -9.766 9.773 1 81.81 40 LEU B O 1
ATOM 1471 N N . GLN B 1 41 ? -3.879 -7.578 9.195 1 79.75 41 GLN B N 1
ATOM 1472 C CA . GLN B 1 41 ? -2.928 -7.41 10.289 1 79.75 41 GLN B CA 1
ATOM 1473 C C . GLN B 1 41 ? -1.844 -8.484 10.25 1 79.75 41 GLN B C 1
ATOM 1475 O O . GLN B 1 41 ? -1.556 -9.125 11.258 1 79.75 41 GLN B O 1
ATOM 1480 N N . GLN B 1 42 ? -1.379 -8.742 9.102 1 84.88 42 GLN B N 1
ATOM 1481 C CA . GLN B 1 42 ? -0.258 -9.641 8.859 1 84.88 42 GLN B CA 1
ATOM 1482 C C . GLN B 1 42 ? 0.948 -8.883 8.312 1 84.88 42 GLN B C 1
ATOM 1484 O O . GLN B 1 42 ? 0.792 -7.867 7.629 1 84.88 42 GLN B O 1
ATOM 1489 N N . PRO B 1 43 ? 2.191 -9.375 8.703 1 82.19 43 PRO B N 1
ATOM 1490 C CA . PRO B 1 43 ? 3.357 -8.766 8.055 1 82.19 43 PRO B CA 1
ATOM 1491 C C . PRO B 1 43 ? 3.33 -8.906 6.539 1 82.19 43 PRO B C 1
ATOM 1493 O O . PRO B 1 43 ? 2.9 -9.945 6.02 1 82.19 43 PRO B O 1
ATOM 1496 N N . ALA B 1 44 ? 3.742 -7.844 5.828 1 87.62 44 ALA B N 1
ATOM 1497 C CA . ALA B 1 44 ? 3.779 -7.859 4.367 1 87.62 44 ALA B CA 1
ATOM 1498 C C . ALA B 1 44 ? 4.641 -9.016 3.855 1 87.62 44 ALA B C 1
ATOM 1500 O O . ALA B 1 44 ? 4.402 -9.531 2.764 1 87.62 44 ALA B O 1
ATOM 1501 N N . GLU B 1 45 ? 5.57 -9.492 4.664 1 89.69 45 GLU B N 1
ATOM 1502 C CA . GLU B 1 45 ? 6.555 -10.5 4.285 1 89.69 45 GLU B CA 1
ATOM 1503 C C . GLU B 1 45 ? 5.898 -11.859 4.066 1 89.69 45 GLU B C 1
ATOM 1505 O O . GLU B 1 45 ? 6.504 -12.766 3.49 1 89.69 45 GLU B O 1
ATOM 1510 N N . ILE B 1 46 ? 4.656 -11.992 4.57 1 93.75 46 ILE B N 1
ATOM 1511 C CA . ILE B 1 46 ? 4.012 -13.297 4.391 1 93.75 46 ILE B CA 1
ATOM 1512 C C . ILE B 1 46 ? 2.756 -13.133 3.541 1 93.75 46 ILE B C 1
ATOM 1514 O O . ILE B 1 46 ? 1.928 -14.047 3.469 1 93.75 46 ILE B O 1
ATOM 1518 N N . VAL B 1 47 ? 2.51 -11.977 2.943 1 93.75 47 VAL B N 1
ATOM 1519 C CA . VAL B 1 47 ? 1.443 -11.711 1.982 1 93.75 47 VAL B CA 1
ATOM 1520 C C . VAL B 1 47 ? 2.031 -11.602 0.577 1 93.75 47 VAL B C 1
ATOM 1522 O O . VAL B 1 47 ? 2.973 -10.836 0.349 1 93.75 47 VAL B O 1
ATOM 1525 N N . TYR B 1 48 ? 1.507 -12.367 -0.359 1 95.75 48 TYR B N 1
ATOM 1526 C CA . TYR B 1 48 ? 2.096 -12.477 -1.688 1 95.75 48 TYR B CA 1
ATOM 1527 C C . TYR B 1 48 ? 1.095 -12.062 -2.764 1 95.75 48 TYR B C 1
ATOM 1529 O O . TYR B 1 48 ? -0.114 -12.234 -2.588 1 95.75 48 TYR B O 1
ATOM 1537 N N . LYS B 1 49 ? 1.602 -11.484 -3.807 1 94.75 49 LYS B N 1
ATOM 1538 C CA . LYS B 1 49 ? 0.802 -11.125 -4.977 1 94.75 49 LYS B CA 1
ATOM 1539 C C . LYS B 1 49 ? 1.14 -12.023 -6.164 1 94.75 49 LYS B C 1
ATOM 1541 O O . LYS B 1 49 ? 2.244 -12.562 -6.246 1 94.75 49 LYS B O 1
ATOM 1546 N N . THR B 1 50 ? 0.177 -12.172 -7.004 1 96.88 50 THR B N 1
ATOM 1547 C CA . THR B 1 50 ? 0.279 -12.969 -8.219 1 96.88 50 THR B CA 1
ATOM 1548 C C . THR B 1 50 ? 0.333 -12.07 -9.453 1 96.88 50 THR B C 1
ATOM 1550 O O . THR B 1 50 ? -0.559 -11.25 -9.664 1 96.88 50 THR B O 1
ATOM 1553 N N . LEU B 1 51 ? 1.365 -12.242 -10.258 1 96.81 51 LEU B N 1
ATOM 1554 C CA . LEU B 1 51 ? 1.578 -11.445 -11.461 1 96.81 51 LEU B CA 1
ATOM 1555 C C . LEU B 1 51 ? 1.625 -12.328 -12.703 1 96.81 51 LEU B C 1
ATOM 1557 O O . LEU B 1 51 ? 2.209 -13.414 -12.672 1 96.81 51 LEU B O 1
ATOM 1561 N N . MET B 1 52 ? 0.949 -11.82 -13.734 1 98.25 52 MET B N 1
ATOM 1562 C CA . MET B 1 52 ? 1.072 -12.492 -15.023 1 98.25 52 MET B CA 1
ATOM 1563 C C . MET B 1 52 ? 2.152 -11.836 -15.875 1 98.25 52 MET B C 1
ATOM 1565 O O . MET B 1 52 ? 2.109 -10.633 -16.125 1 98.25 52 MET B O 1
ATOM 1569 N N . THR B 1 53 ? 3.098 -12.664 -16.297 1 98.56 53 THR B N 1
ATOM 1570 C CA . THR B 1 53 ? 4.254 -12.227 -17.062 1 98.56 53 THR B CA 1
ATOM 1571 C C . THR B 1 53 ? 4.449 -13.117 -18.297 1 98.56 53 THR B C 1
ATOM 1573 O O . THR B 1 53 ? 3.725 -14.094 -18.484 1 98.56 53 THR B O 1
ATOM 1576 N N . GLU B 1 54 ? 5.383 -12.656 -19.078 1 98.69 54 GLU B N 1
ATOM 1577 C CA . GLU B 1 54 ? 5.824 -13.5 -20.188 1 98.69 54 GLU B CA 1
ATOM 1578 C C . GLU B 1 54 ? 7.348 -13.531 -20.281 1 98.69 54 GLU B C 1
ATOM 1580 O O . GLU B 1 54 ? 8.016 -12.531 -20 1 98.69 54 GLU B O 1
ATOM 1585 N N . VAL B 1 55 ? 7.824 -14.68 -20.625 1 98.69 55 VAL B N 1
ATOM 1586 C CA . VAL B 1 55 ? 9.242 -14.891 -20.906 1 98.69 55 VAL B CA 1
ATOM 1587 C C . VAL B 1 55 ? 9.406 -15.398 -22.344 1 98.69 55 VAL B C 1
ATOM 1589 O O . VAL B 1 55 ? 8.938 -16.484 -22.672 1 98.69 55 VAL B O 1
ATOM 1592 N N . ASP B 1 56 ? 10.039 -14.57 -23.172 1 98.5 56 ASP B N 1
ATOM 1593 C CA . ASP B 1 56 ? 10.203 -14.867 -24.594 1 98.5 56 ASP B CA 1
ATOM 1594 C C . ASP B 1 56 ? 8.859 -15.172 -25.25 1 98.5 56 ASP B C 1
ATOM 1596 O O . ASP B 1 56 ? 8.734 -16.141 -26.016 1 98.5 56 ASP B O 1
ATOM 1600 N N . GLY B 1 57 ? 7.824 -14.492 -24.812 1 97.94 57 GLY B N 1
ATOM 1601 C CA . GLY B 1 57 ? 6.512 -14.562 -25.422 1 97.94 57 GLY B CA 1
ATOM 1602 C C . GLY B 1 57 ? 5.629 -15.641 -24.828 1 97.94 57 GLY B C 1
ATOM 1603 O O . GLY B 1 57 ? 4.461 -15.773 -25.203 1 97.94 57 GLY B O 1
ATOM 1604 N N . LYS B 1 58 ? 6.152 -16.406 -23.906 1 98.25 58 LYS B N 1
ATOM 1605 C CA . LYS B 1 58 ? 5.379 -17.469 -23.266 1 98.25 58 LYS B CA 1
ATOM 1606 C C . LYS B 1 58 ? 4.926 -17.047 -21.875 1 98.25 58 LYS B C 1
ATOM 1608 O O . LYS B 1 58 ? 5.73 -16.562 -21.078 1 98.25 58 LYS B O 1
ATOM 1613 N N . PRO B 1 59 ? 3.697 -17.234 -21.531 1 98.81 59 PRO B N 1
ATOM 1614 C CA . PRO B 1 59 ? 3.182 -16.797 -20.234 1 98.81 59 PRO B CA 1
ATOM 1615 C C . PRO B 1 59 ? 3.801 -17.547 -19.062 1 98.81 59 PRO B C 1
ATOM 1617 O O . PRO B 1 59 ? 4.043 -18.75 -19.156 1 98.81 59 PRO B O 1
ATOM 1620 N N . VAL B 1 60 ? 4.125 -16.828 -18 1 98.81 60 VAL B N 1
ATOM 1621 C CA . VAL B 1 60 ? 4.594 -17.344 -16.719 1 98.81 60 VAL B CA 1
ATOM 1622 C C . VAL B 1 60 ? 3.918 -16.578 -15.586 1 98.81 60 VAL B C 1
ATOM 1624 O O . VAL B 1 60 ? 3.879 -15.344 -15.594 1 98.81 60 VAL B O 1
ATOM 1627 N N . CYS B 1 61 ? 3.332 -17.297 -14.688 1 98.81 61 CYS B N 1
ATOM 1628 C CA . CYS B 1 61 ? 2.768 -16.719 -13.469 1 98.81 61 CYS B CA 1
ATOM 1629 C C . CYS B 1 61 ? 3.82 -16.625 -12.375 1 98.81 61 CYS B C 1
ATOM 1631 O O . CYS B 1 61 ? 4.559 -17.578 -12.133 1 98.81 61 CYS B O 1
ATOM 1633 N N . VAL B 1 62 ? 3.881 -15.492 -11.711 1 98.75 62 VAL B N 1
ATOM 1634 C CA . VAL B 1 62 ? 4.898 -15.305 -10.68 1 98.75 62 VAL B CA 1
ATOM 1635 C C . VAL B 1 62 ? 4.238 -14.867 -9.375 1 98.75 62 VAL B C 1
ATOM 1637 O O . VAL B 1 62 ? 3.33 -14.039 -9.375 1 98.75 62 VAL B O 1
ATOM 1640 N N . VAL B 1 63 ? 4.688 -15.453 -8.273 1 98.25 63 VAL B N 1
ATOM 1641 C CA . VAL B 1 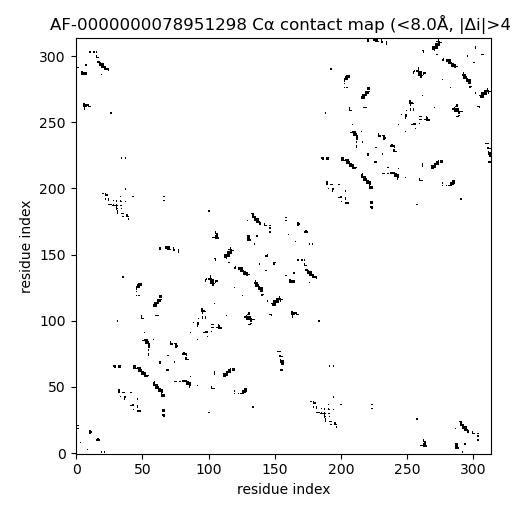63 ? 4.203 -15.141 -6.934 1 98.25 63 VAL B CA 1
ATOM 1642 C C . VAL B 1 63 ? 5.324 -14.523 -6.109 1 98.25 63 VAL B C 1
ATOM 1644 O O . VAL B 1 63 ? 6.344 -15.164 -5.848 1 98.25 63 VAL B O 1
ATOM 1647 N N . VAL B 1 64 ? 5.168 -13.258 -5.727 1 97 64 VAL B N 1
ATOM 1648 C CA . VAL B 1 64 ? 6.188 -12.516 -4.996 1 97 64 VAL B CA 1
ATOM 1649 C C . VAL B 1 64 ? 5.543 -11.766 -3.83 1 97 64 VAL B C 1
ATOM 1651 O O . VAL B 1 64 ? 4.332 -11.531 -3.828 1 97 64 VAL B O 1
ATOM 1654 N N . GLN B 1 65 ? 6.375 -11.453 -2.799 1 94.19 65 GLN B N 1
ATOM 1655 C CA . GLN B 1 65 ? 5.875 -10.672 -1.673 1 94.19 65 GLN B CA 1
ATOM 1656 C C . GLN B 1 65 ? 5.223 -9.375 -2.15 1 94.19 65 GLN B C 1
ATOM 1658 O O . GLN B 1 65 ? 5.711 -8.734 -3.08 1 94.19 65 GLN B O 1
ATOM 1663 N N . VAL B 1 66 ? 4.164 -8.992 -1.517 1 90.5 66 VAL B N 1
ATOM 1664 C CA . VAL B 1 66 ? 3.361 -7.855 -1.941 1 90.5 66 VAL B CA 1
ATOM 1665 C C . VAL B 1 66 ? 4.203 -6.582 -1.9 1 90.5 66 VAL B C 1
ATOM 1667 O O . VAL B 1 66 ? 3.965 -5.645 -2.666 1 90.5 66 VAL B O 1
ATOM 1670 N N . ASN B 1 67 ? 5.277 -6.59 -1.092 1 83.38 67 ASN B N 1
ATOM 1671 C CA . ASN B 1 67 ? 6.07 -5.375 -0.921 1 83.38 67 ASN B CA 1
ATOM 1672 C C . ASN B 1 67 ? 7.371 -5.441 -1.717 1 83.38 67 ASN B C 1
ATOM 1674 O O . ASN B 1 67 ? 8.273 -4.621 -1.514 1 83.38 67 ASN B O 1
ATOM 1678 N N . HIS B 1 68 ? 7.539 -6.422 -2.625 1 86.69 68 HIS B N 1
ATOM 1679 C CA . HIS B 1 68 ? 8.688 -6.527 -3.518 1 86.69 68 HIS B CA 1
ATOM 1680 C C . HIS B 1 68 ? 8.258 -6.508 -4.98 1 86.69 68 HIS B C 1
ATOM 1682 O O . HIS B 1 68 ? 7.125 -6.879 -5.301 1 86.69 68 HIS B O 1
ATOM 1688 N N . GLU B 1 69 ? 9.195 -6.094 -5.805 1 88.19 69 GLU B N 1
ATOM 1689 C CA . GLU B 1 69 ? 8.992 -6.133 -7.25 1 88.19 69 GLU B CA 1
ATOM 1690 C C . GLU B 1 69 ? 9.664 -7.352 -7.871 1 88.19 69 GLU B C 1
ATOM 1692 O O . GLU B 1 69 ? 10.703 -7.812 -7.383 1 88.19 69 GLU B O 1
ATOM 1697 N N . VAL B 1 70 ? 9.062 -7.785 -8.898 1 95.25 70 VAL B N 1
ATOM 1698 C CA . VAL B 1 70 ? 9.711 -8.852 -9.648 1 95.25 70 VAL B CA 1
ATOM 1699 C C . VAL B 1 70 ? 10.875 -8.281 -10.461 1 95.25 70 VAL B C 1
ATOM 1701 O O . VAL B 1 70 ? 10.75 -7.211 -11.062 1 95.25 70 VAL B O 1
ATOM 1704 N N . SER B 1 71 ? 12.023 -8.969 -10.383 1 96.38 71 SER B N 1
ATOM 1705 C CA . SER B 1 71 ? 13.117 -8.688 -11.305 1 96.38 71 SER B CA 1
ATOM 1706 C C . SER B 1 71 ? 12.914 -9.414 -12.633 1 96.38 71 SER B C 1
ATOM 1708 O O . SER B 1 71 ? 13.023 -10.641 -12.711 1 96.38 71 SER B O 1
ATOM 1710 N N . MET B 1 72 ? 12.75 -8.625 -13.68 1 97 72 MET B N 1
ATOM 1711 C CA . MET B 1 72 ? 12.516 -9.25 -14.984 1 97 72 MET B CA 1
ATOM 1712 C C . MET B 1 72 ? 13.742 -10.023 -15.445 1 97 72 MET B C 1
ATOM 1714 O O . MET B 1 72 ? 13.617 -11.078 -16.078 1 97 72 MET B O 1
ATOM 1718 N N . LYS B 1 73 ? 14.805 -9.508 -14.984 1 97.69 73 LYS B N 1
ATOM 1719 C CA . LYS B 1 73 ? 16.031 -10.211 -15.312 1 97.69 73 LYS B CA 1
ATOM 1720 C C . LYS B 1 73 ? 16.109 -11.555 -14.586 1 97.69 73 LYS B C 1
ATOM 1722 O O . LYS B 1 73 ? 16.391 -12.578 -15.203 1 97.69 73 LYS B O 1
ATOM 1727 N N . LYS B 1 74 ? 15.867 -11.609 -13.367 1 98.38 74 LYS B N 1
ATOM 1728 C CA . LYS B 1 74 ? 15.898 -12.844 -12.586 1 98.38 74 LYS B CA 1
ATOM 1729 C C . LYS B 1 74 ? 14.805 -13.805 -13.039 1 98.38 74 LYS B C 1
ATOM 1731 O O . LYS B 1 74 ? 15.023 -15.016 -13.094 1 98.38 74 LYS B O 1
ATOM 1736 N N . LEU B 1 75 ? 13.711 -13.25 -13.398 1 98.69 75 LEU B N 1
ATOM 1737 C CA . LEU B 1 75 ? 12.602 -14.078 -13.859 1 98.69 75 LEU B CA 1
ATOM 1738 C C . L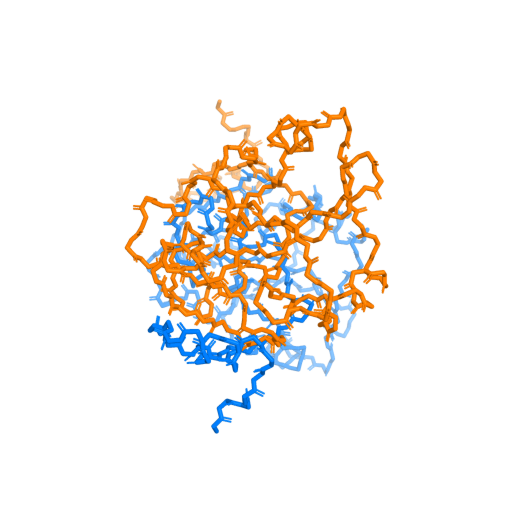EU B 1 75 ? 12.945 -14.766 -15.172 1 98.69 75 LEU B C 1
ATOM 1740 O O . LEU B 1 75 ? 12.711 -15.961 -15.336 1 98.69 75 LEU B O 1
ATOM 1744 N N . ALA B 1 76 ? 13.461 -13.961 -16.078 1 98.75 76 ALA B N 1
ATOM 1745 C CA . ALA B 1 76 ? 13.875 -14.547 -17.344 1 98.75 76 ALA B CA 1
ATOM 1746 C C . ALA B 1 76 ? 14.852 -15.703 -17.125 1 98.75 76 ALA B C 1
ATOM 1748 O O . ALA B 1 76 ? 14.664 -16.797 -17.672 1 98.75 76 ALA B O 1
ATOM 1749 N N . ALA B 1 77 ? 15.773 -15.523 -16.25 1 98.62 77 ALA B N 1
ATOM 1750 C CA . ALA B 1 77 ? 16.766 -16.547 -15.953 1 98.62 77 ALA B CA 1
ATOM 1751 C C . ALA B 1 77 ? 16.125 -17.766 -15.32 1 98.62 77 ALA B C 1
ATOM 1753 O O . ALA B 1 77 ? 16.406 -18.906 -15.719 1 98.62 77 ALA B O 1
ATOM 1754 N N . ALA B 1 78 ? 15.258 -17.578 -14.445 1 98.69 78 ALA B N 1
ATOM 1755 C CA . ALA B 1 78 ? 14.602 -18.656 -13.719 1 98.69 78 ALA B CA 1
ATOM 1756 C C . ALA B 1 78 ? 13.727 -19.484 -14.656 1 98.69 78 ALA B C 1
ATOM 1758 O O . ALA B 1 78 ? 13.57 -20.688 -14.461 1 98.69 78 ALA B O 1
ATOM 1759 N N . ALA B 1 79 ? 13.18 -18.828 -15.656 1 98.31 79 ALA B N 1
ATOM 1760 C CA . ALA B 1 79 ? 12.289 -19.5 -16.594 1 98.31 79 ALA B CA 1
ATOM 1761 C C . ALA B 1 79 ? 13.062 -20.047 -17.797 1 98.31 79 ALA B C 1
ATOM 1763 O O . ALA B 1 79 ? 12.484 -20.672 -18.672 1 98.31 79 ALA B O 1
ATOM 1764 N N . GLY B 1 80 ? 14.359 -19.781 -17.812 1 98 80 GLY B N 1
ATOM 1765 C CA . GLY B 1 80 ? 15.195 -20.297 -18.875 1 98 80 GLY B CA 1
ATOM 1766 C C . GLY B 1 80 ? 15.094 -19.516 -20.156 1 98 80 GLY B C 1
ATOM 1767 O O . GLY B 1 80 ? 15.266 -20.062 -21.25 1 98 80 GLY B O 1
ATOM 1768 N N . GLY B 1 81 ? 14.703 -18.281 -20.109 1 98.44 81 GLY B N 1
ATOM 1769 C CA . GLY B 1 81 ? 14.562 -17.438 -21.266 1 98.44 81 GLY B CA 1
ATOM 1770 C C . GLY B 1 81 ? 15.5 -16.25 -21.266 1 98.44 81 GLY B C 1
ATOM 1771 O O . GLY B 1 81 ? 16.359 -16.125 -20.375 1 98.44 81 GLY B O 1
ATOM 1772 N N . LYS B 1 82 ? 15.312 -15.367 -22.219 1 98.12 82 LYS B N 1
ATOM 1773 C CA . LYS B 1 82 ? 16.203 -14.234 -22.422 1 98.12 82 LYS B CA 1
ATOM 1774 C C . LYS B 1 82 ? 15.602 -12.953 -21.844 1 98.12 82 LYS B C 1
ATOM 1776 O O . LYS B 1 82 ? 16.328 -12.117 -21.297 1 98.12 82 LYS B O 1
ATOM 1781 N N . SER B 1 83 ? 14.328 -12.812 -22.031 1 98.56 83 SER B N 1
ATOM 1782 C CA . SER B 1 83 ? 13.688 -11.57 -21.594 1 98.56 83 SER B CA 1
ATOM 1783 C C . SER B 1 83 ? 12.312 -11.844 -21 1 98.56 83 SER B C 1
ATOM 1785 O O . SER B 1 83 ? 11.578 -12.703 -21.484 1 98.56 83 SER B O 1
ATOM 1787 N N . ALA B 1 84 ? 11.984 -11.07 -19.969 1 98.56 84 ALA B N 1
ATOM 1788 C CA . ALA B 1 84 ? 10.672 -11.148 -19.328 1 98.56 84 ALA B CA 1
ATOM 1789 C C . ALA B 1 84 ? 9.969 -9.797 -19.359 1 98.56 84 ALA B C 1
ATOM 179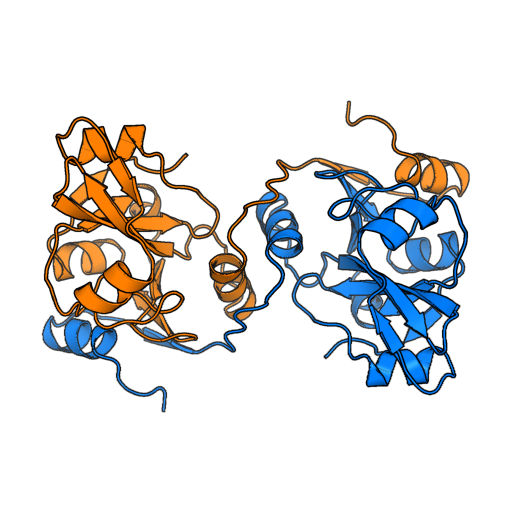1 O O . ALA B 1 84 ? 10.617 -8.75 -19.312 1 98.56 84 ALA B O 1
ATOM 1792 N N . ASN B 1 85 ? 8.609 -9.844 -19.453 1 97.69 85 ASN B N 1
ATOM 1793 C CA . ASN B 1 85 ? 7.766 -8.656 -19.438 1 97.69 85 ASN B CA 1
ATOM 1794 C C . ASN B 1 85 ? 6.434 -8.914 -18.734 1 97.69 85 ASN B C 1
ATOM 1796 O O . ASN B 1 85 ? 6.004 -10.062 -18.625 1 97.69 85 ASN B O 1
ATOM 1800 N N . MET B 1 86 ? 5.844 -7.805 -18.344 1 97 86 MET B N 1
ATOM 1801 C CA . MET B 1 86 ? 4.492 -7.918 -17.812 1 97 86 MET B CA 1
ATOM 1802 C C . MET B 1 86 ? 3.477 -8.141 -18.922 1 97 86 MET B C 1
ATOM 1804 O O . MET B 1 86 ? 3.572 -7.527 -19.984 1 97 86 MET B O 1
ATOM 1808 N N . ILE B 1 87 ? 2.547 -8.961 -18.625 1 97 87 ILE B N 1
ATOM 1809 C CA . ILE B 1 87 ? 1.403 -9.086 -19.531 1 97 87 ILE B CA 1
ATOM 1810 C C . ILE B 1 87 ? 0.397 -7.977 -19.234 1 97 87 ILE B C 1
ATOM 1812 O O . ILE B 1 87 ? 0.173 -7.621 -18.078 1 97 87 ILE B O 1
ATOM 1816 N N . LYS B 1 88 ? -0.24 -7.449 -20.297 1 94.25 88 LYS B N 1
ATOM 1817 C CA . LYS B 1 88 ? -1.228 -6.383 -20.156 1 94.25 88 LYS B CA 1
ATOM 1818 C C . LYS B 1 88 ? -2.426 -6.852 -19.328 1 94.25 88 LYS B C 1
ATOM 1820 O O . LYS B 1 88 ? -2.85 -8 -19.438 1 94.25 88 LYS B O 1
ATOM 1825 N N . PRO B 1 89 ? -2.996 -5.965 -18.625 1 94.38 89 PRO B N 1
ATOM 1826 C CA . PRO B 1 89 ? -4.105 -6.328 -17.75 1 94.38 89 PRO B CA 1
ATOM 1827 C C . PRO B 1 89 ? -5.238 -7.039 -18.484 1 94.38 89 PRO B C 1
ATOM 1829 O O . PRO B 1 89 ? -5.734 -8.062 -18 1 94.38 89 PRO B O 1
ATOM 1832 N N . VAL B 1 90 ? -5.613 -6.543 -19.562 1 94.5 90 VAL B N 1
ATOM 1833 C CA . VAL B 1 90 ? -6.719 -7.133 -20.312 1 94.5 90 VAL B CA 1
ATOM 1834 C C . VAL B 1 90 ? -6.371 -8.562 -20.719 1 94.5 90 VAL B C 1
ATOM 1836 O O . VAL B 1 90 ? -7.211 -9.461 -20.625 1 94.5 90 VAL B O 1
ATOM 1839 N N . ASP B 1 91 ? -5.195 -8.82 -21.094 1 97.19 91 ASP B N 1
ATOM 1840 C CA . ASP B 1 91 ? -4.75 -10.164 -21.484 1 97.19 91 ASP B CA 1
ATOM 1841 C C . ASP B 1 91 ? -4.625 -11.062 -20.25 1 97.19 91 ASP B C 1
ATOM 1843 O O . ASP B 1 91 ? -4.988 -12.242 -20.297 1 97.19 91 ASP B O 1
ATOM 1847 N N . ALA B 1 92 ? -4.129 -10.469 -19.188 1 97.38 92 ALA B N 1
ATOM 1848 C CA . ALA B 1 92 ? -4.023 -11.219 -17.953 1 97.38 92 ALA B CA 1
ATOM 1849 C C . ALA B 1 92 ? -5.391 -11.711 -17.484 1 97.38 92 ALA B C 1
ATOM 1851 O O . ALA B 1 92 ? -5.547 -12.867 -17.094 1 97.38 92 ALA B O 1
ATOM 1852 N N . GLU B 1 93 ? -6.352 -10.836 -17.516 1 97.5 93 GLU B N 1
ATOM 1853 C CA . GLU B 1 93 ? -7.707 -11.18 -17.094 1 97.5 93 GLU B CA 1
ATOM 1854 C C . GLU B 1 93 ? -8.312 -12.25 -18 1 97.5 93 GLU B C 1
ATOM 1856 O O . GLU B 1 93 ? -8.93 -13.203 -17.531 1 97.5 93 GLU B O 1
ATOM 1861 N N . ARG B 1 94 ? -8.039 -12.094 -19.219 1 97.56 94 ARG B N 1
ATOM 1862 C CA . ARG B 1 94 ? -8.547 -13.07 -20.188 1 97.56 94 ARG B CA 1
ATOM 1863 C C . ARG B 1 94 ? -7.93 -14.445 -19.938 1 97.56 94 ARG B C 1
ATOM 1865 O O . ARG B 1 94 ? -8.641 -15.453 -19.922 1 97.56 94 ARG B O 1
ATOM 1872 N N . MET B 1 95 ? -6.707 -14.57 -19.734 1 97.44 95 MET B N 1
ATOM 1873 C CA . MET B 1 95 ? -5.992 -15.836 -19.625 1 97.44 95 MET B CA 1
ATOM 1874 C C . MET B 1 95 ? -6.285 -16.516 -18.297 1 97.44 95 MET B C 1
ATOM 1876 O O . MET B 1 95 ? -6.32 -17.75 -18.219 1 97.44 95 MET B O 1
ATOM 1880 N N . THR B 1 96 ? -6.465 -15.688 -17.281 1 97.88 96 THR B N 1
ATOM 1881 C CA . THR B 1 96 ? -6.621 -16.266 -15.961 1 97.88 96 THR B CA 1
ATOM 1882 C C . THR B 1 96 ? -8.102 -16.469 -15.633 1 97.88 96 THR B C 1
ATOM 1884 O O . THR B 1 96 ? -8.453 -17.359 -14.852 1 97.88 96 THR B O 1
ATOM 1887 N N . GLY B 1 97 ? -8.898 -15.594 -16.172 1 97.44 97 GLY B N 1
ATOM 1888 C CA . GLY B 1 97 ? -10.305 -15.586 -15.789 1 97.44 97 GLY B CA 1
ATOM 1889 C C . GLY B 1 97 ? -10.578 -14.773 -14.531 1 97.44 97 GLY B C 1
ATOM 1890 O O . GLY B 1 97 ? -11.688 -14.797 -14 1 97.44 97 GLY B O 1
ATOM 1891 N N . TYR B 1 98 ? -9.57 -14.211 -14.008 1 96.38 98 TYR B N 1
ATOM 1892 C CA . TYR B 1 98 ? -9.68 -13.336 -12.844 1 96.38 98 TYR B CA 1
ATOM 1893 C C . TYR B 1 98 ? -9.523 -11.875 -13.242 1 96.38 98 TYR B C 1
ATOM 1895 O O . TYR B 1 98 ? -8.961 -11.57 -14.297 1 96.38 98 TYR B O 1
ATOM 1903 N N . HIS B 1 99 ? -9.977 -10.969 -12.445 1 93 99 HIS B N 1
ATOM 1904 C CA . HIS B 1 99 ? -9.711 -9.547 -12.617 1 93 99 HIS B CA 1
ATOM 1905 C C . HIS B 1 99 ? -8.422 -9.141 -11.906 1 93 99 HIS B C 1
ATOM 1907 O O . HIS B 1 99 ? -8.094 -9.672 -10.844 1 93 99 HIS B O 1
ATOM 1913 N N . VAL B 1 100 ? -7.656 -8.18 -12.547 1 90.5 100 VAL B N 1
ATOM 1914 C CA . VAL B 1 100 ? -6.504 -7.59 -11.875 1 90.5 100 VAL B CA 1
ATOM 1915 C C . VAL B 1 100 ? -6.902 -7.141 -10.469 1 90.5 100 VAL B C 1
ATOM 1917 O O . VAL B 1 100 ? -7.957 -6.531 -10.281 1 90.5 100 VAL B O 1
ATOM 1920 N N . GLY B 1 101 ? -6.133 -7.465 -9.492 1 87.5 101 GLY B N 1
ATOM 1921 C CA . GLY B 1 101 ? -6.465 -7.258 -8.094 1 87.5 101 GLY B CA 1
ATOM 1922 C C . GLY B 1 101 ? -6.957 -8.516 -7.406 1 87.5 101 GLY B C 1
ATOM 1923 O O . GLY B 1 101 ? -6.941 -8.602 -6.176 1 87.5 101 GLY B O 1
ATOM 1924 N N . GLY B 1 102 ? -7.363 -9.516 -8.234 1 92.94 102 GLY B N 1
ATOM 1925 C CA . GLY B 1 102 ? -7.883 -10.773 -7.719 1 92.94 102 GLY B CA 1
ATOM 1926 C C . GLY B 1 102 ? -7.266 -11.992 -8.383 1 92.94 102 GLY B C 1
ATOM 1927 O O . GLY B 1 102 ? -7.789 -13.102 -8.258 1 92.94 102 GLY B O 1
ATOM 1928 N N . ILE B 1 103 ? -6.211 -11.773 -9.086 1 95.38 103 ILE B N 1
ATOM 1929 C CA . ILE B 1 103 ? -5.602 -12.891 -9.805 1 95.38 103 ILE B CA 1
ATOM 1930 C C . ILE B 1 103 ? -4.98 -13.867 -8.812 1 95.38 103 ILE B C 1
ATOM 1932 O O . ILE B 1 103 ? -4.301 -13.453 -7.867 1 95.38 103 ILE B O 1
ATOM 1936 N N . SER B 1 104 ? -5.281 -15.109 -8.992 1 97.62 104 SER B N 1
ATOM 1937 C CA . SER B 1 104 ? -4.738 -16.203 -8.203 1 97.62 104 SER B CA 1
ATOM 1938 C C . SER B 1 104 ? -3.9 -17.141 -9.062 1 97.62 104 SER B C 1
ATOM 1940 O O . SER B 1 104 ? -4.207 -17.359 -10.242 1 97.62 104 SER B O 1
ATOM 1942 N N . PRO B 1 105 ? -2.855 -17.688 -8.469 1 98.56 105 PRO B N 1
ATOM 1943 C CA . PRO B 1 105 ? -2.166 -18.734 -9.227 1 98.56 105 PRO B CA 1
ATOM 1944 C C . PRO B 1 105 ? -2.979 -20.016 -9.336 1 98.56 105 PRO B C 1
ATOM 1946 O O . PRO B 1 105 ? -2.625 -20.922 -10.102 1 98.56 105 PRO B O 1
ATOM 1949 N N . PHE B 1 106 ? -4.07 -20.141 -8.586 1 98.12 106 PHE B N 1
ATOM 1950 C CA . PHE B 1 106 ? -4.875 -21.344 -8.523 1 98.12 106 PHE B CA 1
ATOM 1951 C C . PHE B 1 106 ? -6.113 -21.219 -9.398 1 98.12 106 PHE B C 1
ATOM 1953 O O . PHE B 1 106 ? -6.785 -20.188 -9.391 1 98.12 106 PHE B O 1
ATOM 1960 N N . GLY B 1 107 ? -6.391 -22.234 -10.156 1 97.62 107 GLY B N 1
ATOM 1961 C CA . GLY B 1 107 ? -7.664 -22.312 -10.859 1 97.62 107 GLY B CA 1
ATOM 1962 C C . GLY B 1 107 ? -7.762 -21.375 -12.039 1 97.62 107 GLY B C 1
ATOM 1963 O O . GLY B 1 107 ? -8.852 -20.922 -12.391 1 97.62 107 GLY B O 1
ATOM 1964 N N . GLN B 1 108 ? -6.641 -21.047 -12.617 1 97.88 108 GLN B N 1
ATOM 1965 C CA . GLN B 1 108 ? -6.668 -20.203 -13.805 1 97.88 108 GLN B CA 1
ATOM 1966 C C . GLN B 1 108 ? -7.316 -20.922 -14.984 1 97.88 108 GLN B C 1
ATOM 1968 O O . GLN B 1 108 ? -7.246 -22.141 -15.086 1 97.88 108 GLN B O 1
ATOM 1973 N N . LYS B 1 109 ? -7.91 -20.078 -15.836 1 97.75 109 LYS B N 1
ATOM 1974 C CA . LYS B 1 109 ? -8.516 -20.656 -17.031 1 97.75 109 LYS B CA 1
ATOM 1975 C C . LYS B 1 109 ? -7.48 -21.375 -17.891 1 97.75 109 LYS B C 1
ATOM 1977 O O . LYS B 1 109 ? -7.715 -22.5 -18.344 1 97.75 109 LYS B O 1
ATOM 1982 N N . LYS B 1 110 ? -6.367 -20.719 -18.109 1 96.94 110 LYS B N 1
ATOM 1983 C CA . LYS B 1 110 ? -5.223 -21.312 -18.797 1 96.94 110 LYS B CA 1
ATOM 1984 C C . LYS B 1 110 ? -4.102 -21.625 -17.797 1 96.94 110 LYS B C 1
ATOM 1986 O O . LYS B 1 110 ? -3.605 -20.734 -17.109 1 96.94 110 LYS B O 1
ATOM 1991 N N . ARG B 1 111 ? -3.746 -22.906 -17.828 1 96 111 ARG B N 1
ATOM 1992 C CA . ARG B 1 111 ? -2.637 -23.297 -16.969 1 96 111 ARG B CA 1
ATOM 1993 C C . ARG B 1 111 ? -1.302 -22.844 -17.547 1 96 111 ARG B C 1
ATOM 1995 O O . ARG B 1 111 ? -1.013 -23.125 -18.719 1 96 111 ARG B O 1
ATOM 2002 N N . VAL B 1 112 ? -0.525 -22.125 -16.766 1 98.19 112 VAL B N 1
ATOM 2003 C CA . VAL B 1 112 ? 0.806 -21.688 -17.172 1 98.19 112 VAL B CA 1
ATOM 2004 C C . VAL B 1 112 ? 1.816 -22.031 -16.078 1 98.19 112 VAL B C 1
ATOM 2006 O O . VAL B 1 112 ? 1.438 -22.312 -14.938 1 98.19 112 VAL B O 1
ATOM 2009 N N . PRO B 1 113 ? 3.111 -22.109 -16.438 1 98.69 113 PRO B N 1
ATOM 2010 C CA . PRO B 1 113 ? 4.109 -22.297 -15.383 1 98.69 113 PRO B CA 1
ATOM 2011 C C . PRO B 1 113 ? 4.008 -21.234 -14.281 1 98.69 113 PRO B C 1
ATOM 2013 O O . PRO B 1 113 ? 3.754 -20.062 -14.57 1 98.69 113 PRO B O 1
ATOM 2016 N N . VAL B 1 114 ? 4.164 -21.688 -13.07 1 98.88 114 VAL B N 1
ATOM 2017 C CA . VAL B 1 114 ? 4.141 -20.781 -11.922 1 98.88 114 VAL B CA 1
ATOM 2018 C C . VAL B 1 114 ? 5.504 -20.797 -11.227 1 98.88 114 VAL B C 1
ATOM 2020 O O . VAL B 1 114 ? 6.066 -21.859 -10.969 1 98.88 114 VAL B O 1
ATOM 2023 N N . ILE B 1 115 ? 6.051 -19.625 -10.977 1 98.94 115 ILE B N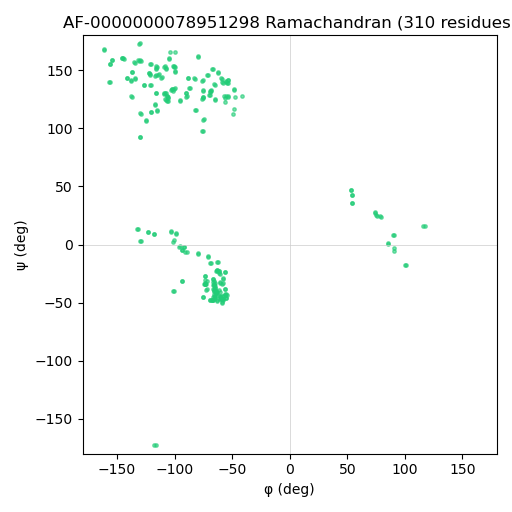 1
ATOM 2024 C CA . ILE B 1 115 ? 7.289 -19.5 -10.219 1 98.94 115 ILE B CA 1
ATOM 2025 C C . ILE B 1 115 ? 7.023 -18.719 -8.93 1 98.94 115 ILE B C 1
ATOM 2027 O O . ILE B 1 115 ? 6.484 -17.609 -8.961 1 98.94 115 ILE B O 1
ATOM 2031 N N . PHE B 1 116 ? 7.301 -19.375 -7.816 1 98.81 116 PHE B N 1
ATOM 2032 C CA . PHE B 1 116 ? 7.258 -18.734 -6.508 1 98.81 116 PHE B CA 1
ATOM 2033 C C . PHE B 1 116 ? 8.617 -18.141 -6.156 1 98.81 116 PHE B C 1
ATOM 2035 O O . PHE B 1 116 ? 9.641 -18.812 -6.266 1 98.81 116 PHE B O 1
ATOM 2042 N N . ASP B 1 117 ? 8.578 -16.859 -5.734 1 98.75 117 ASP B N 1
ATOM 2043 C CA . ASP B 1 117 ? 9.812 -16.344 -5.148 1 98.75 117 ASP B CA 1
ATOM 2044 C C . ASP B 1 117 ? 10.227 -17.172 -3.932 1 98.75 117 ASP B C 1
ATOM 2046 O O . ASP B 1 117 ? 9.391 -17.547 -3.111 1 98.75 117 ASP B O 1
ATOM 2050 N N . GLU B 1 118 ? 11.445 -17.375 -3.781 1 98.56 118 GLU B N 1
ATOM 2051 C CA . GLU B 1 118 ? 11.977 -18.266 -2.756 1 98.56 118 GLU B CA 1
ATOM 2052 C C . GLU B 1 118 ? 11.648 -17.75 -1.355 1 98.56 118 GLU B C 1
ATOM 2054 O O . GLU B 1 118 ? 11.578 -18.531 -0.406 1 98.56 118 GLU B O 1
ATOM 2059 N N . SER B 1 119 ? 11.391 -16.531 -1.178 1 96.88 119 SER B N 1
ATOM 2060 C CA . SER B 1 119 ? 11.094 -15.945 0.122 1 96.88 119 SER B CA 1
ATOM 2061 C C . SER B 1 119 ? 9.844 -16.578 0.744 1 96.88 119 SER B C 1
ATOM 2063 O O . SER B 1 119 ? 9.695 -16.578 1.968 1 96.88 119 SER B O 1
ATOM 2065 N N . ALA B 1 120 ? 8.938 -17.125 -0.054 1 97.25 120 ALA B N 1
ATOM 2066 C CA . ALA B 1 120 ? 7.691 -17.703 0.434 1 97.25 120 ALA B CA 1
ATOM 2067 C C . ALA B 1 120 ? 7.965 -18.906 1.346 1 97.25 120 ALA B C 1
ATOM 2069 O O . ALA B 1 120 ? 7.168 -19.203 2.236 1 97.25 120 ALA B O 1
ATOM 2070 N N . PHE B 1 121 ? 9.055 -19.422 1.175 1 97.56 121 PHE B N 1
ATOM 2071 C CA . PHE B 1 121 ? 9.297 -20.719 1.796 1 97.56 121 PHE B CA 1
ATOM 2072 C C . PHE B 1 121 ? 10.07 -20.578 3.1 1 97.56 121 PHE B C 1
ATOM 2074 O O . PHE B 1 121 ? 10.484 -21.562 3.701 1 97.56 121 PHE B O 1
ATOM 2081 N N . GLN B 1 122 ? 10.211 -19.375 3.502 1 95 122 GLN B N 1
ATOM 2082 C CA . GLN B 1 122 ? 10.781 -19.062 4.809 1 95 122 GLN B CA 1
ATOM 2083 C C . GLN B 1 122 ? 9.703 -19 5.883 1 95 122 GLN B C 1
ATOM 2085 O O . GLN B 1 122 ? 10.008 -18.891 7.07 1 95 122 GLN B O 1
ATOM 2090 N N . ALA B 1 123 ? 8.414 -19.094 5.488 1 94.38 123 ALA B N 1
ATOM 2091 C CA . ALA B 1 123 ? 7.281 -19 6.402 1 94.38 123 ALA B CA 1
ATOM 2092 C C . ALA B 1 123 ? 6.504 -20.312 6.441 1 94.38 123 ALA B C 1
ATOM 2094 O O . ALA B 1 123 ? 6.547 -21.094 5.488 1 94.38 123 ALA B O 1
ATOM 2095 N N . GLU B 1 124 ? 5.891 -20.5 7.523 1 93.62 124 GLU B N 1
ATOM 2096 C CA . GLU B 1 124 ? 5.043 -21.688 7.656 1 93.62 124 GLU B CA 1
ATOM 2097 C C . GLU B 1 124 ? 3.748 -21.531 6.863 1 93.62 124 GLU B C 1
ATOM 2099 O O . GLU B 1 124 ? 3.201 -22.516 6.359 1 93.62 124 GLU B O 1
ATOM 2104 N N . LYS B 1 125 ? 3.312 -20.266 6.836 1 95.69 125 LYS B N 1
ATOM 2105 C CA . LYS B 1 125 ? 2.055 -19.906 6.184 1 95.69 125 LYS B CA 1
ATOM 2106 C C . LYS B 1 125 ? 2.201 -18.609 5.383 1 95.69 125 LYS B C 1
ATOM 2108 O O . LYS B 1 125 ? 2.871 -17.672 5.82 1 95.69 125 LYS B O 1
ATOM 2113 N N . ILE B 1 126 ? 1.554 -18.578 4.211 1 97.06 126 ILE B N 1
ATOM 2114 C CA . ILE B 1 126 ? 1.53 -17.359 3.416 1 97.06 126 ILE B CA 1
ATOM 2115 C C . ILE B 1 126 ? 0.1 -17.062 2.969 1 97.06 126 ILE B C 1
ATOM 2117 O O . ILE B 1 126 ? -0.758 -17.938 2.982 1 97.06 126 ILE B O 1
ATOM 2121 N N . PHE B 1 127 ? -0.178 -15.82 2.619 1 95.94 127 PHE B N 1
ATOM 2122 C CA . PHE B 1 127 ? -1.453 -15.352 2.084 1 95.94 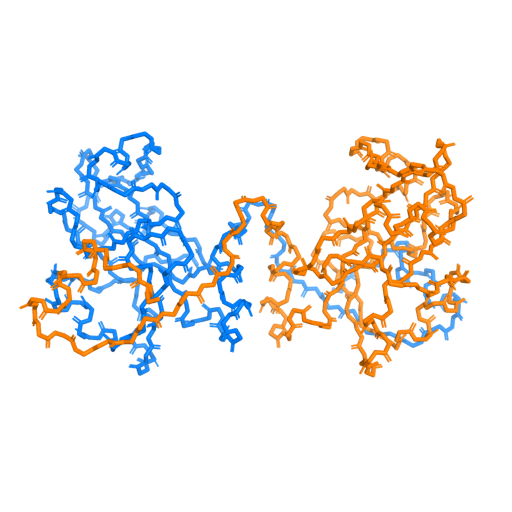127 PHE B CA 1
ATOM 2123 C C . PHE B 1 127 ? -1.337 -15.055 0.596 1 95.94 127 PHE B C 1
ATOM 2125 O O . PHE B 1 127 ? -0.418 -14.352 0.17 1 95.94 127 PHE B O 1
ATOM 2132 N N . ILE B 1 128 ? -2.23 -15.625 -0.199 1 96.94 128 ILE B N 1
ATOM 2133 C CA . ILE B 1 128 ? -2.295 -15.438 -1.644 1 96.94 128 ILE B CA 1
ATOM 2134 C C . ILE B 1 128 ? -3.746 -15.242 -2.074 1 96.94 128 ILE B C 1
ATOM 2136 O O . ILE B 1 128 ? -4.66 -15.797 -1.461 1 96.94 128 ILE B O 1
ATOM 2140 N N . ASN B 1 129 ? -3.934 -14.477 -3.09 1 95.5 129 ASN B N 1
ATOM 2141 C CA . ASN B 1 129 ? -5.293 -14.266 -3.576 1 95.5 129 ASN B CA 1
ATOM 2142 C C . ASN B 1 129 ? -5.988 -15.578 -3.895 1 95.5 129 ASN B C 1
ATOM 2144 O O . ASN B 1 129 ? -5.383 -16.484 -4.473 1 95.5 129 ASN B O 1
ATOM 2148 N N . GLY B 1 130 ? -7.266 -15.648 -3.557 1 95.19 130 GLY B N 1
ATOM 2149 C CA . GLY B 1 130 ? -8.07 -16.844 -3.789 1 95.19 130 GLY B CA 1
ATOM 2150 C C . GLY B 1 130 ? -8.867 -16.781 -5.074 1 95.19 130 GLY B C 1
ATOM 2151 O O . GLY B 1 130 ? -9.656 -17.688 -5.367 1 95.19 130 GLY B O 1
ATOM 2152 N N . GLY B 1 131 ? -8.758 -15.672 -5.762 1 94.62 131 GLY B N 1
ATOM 2153 C CA . GLY B 1 131 ? -9.422 -15.609 -7.055 1 94.62 131 GLY B CA 1
ATOM 2154 C C . GLY B 1 131 ? -10.492 -14.539 -7.125 1 94.62 131 GLY B C 1
ATOM 2155 O O . GLY B 1 131 ? -11.352 -14.57 -8.008 1 94.62 131 GLY B O 1
ATOM 2156 N N . GLN B 1 132 ? -10.445 -13.648 -6.184 1 91.56 132 GLN B N 1
ATOM 2157 C CA . GLN B 1 132 ? -11.398 -12.555 -6.129 1 91.56 132 GLN B CA 1
ATOM 2158 C C . GLN B 1 132 ? -10.844 -11.375 -5.34 1 91.56 132 GLN B C 1
ATOM 2160 O O . GLN B 1 132 ? -10.141 -11.562 -4.344 1 91.56 132 GLN B O 1
ATOM 2165 N N . ARG B 1 133 ? -11.141 -10.172 -5.891 1 88.19 133 ARG B N 1
ATOM 2166 C CA . ARG B 1 133 ? -10.781 -9 -5.102 1 88.19 133 ARG B CA 1
ATOM 2167 C C . ARG B 1 133 ? -11.359 -9.086 -3.693 1 88.19 133 ARG B C 1
ATOM 2169 O O . ARG B 1 133 ? -12.531 -9.414 -3.52 1 88.19 133 ARG B O 1
ATOM 2176 N N . GLY B 1 134 ? -10.461 -8.93 -2.721 1 87.38 134 GLY B N 1
ATOM 2177 C CA . GLY B 1 134 ? -10.914 -8.93 -1.338 1 87.38 134 GLY B CA 1
ATOM 2178 C C . GLY B 1 134 ? -10.906 -10.312 -0.71 1 87.38 134 GLY B C 1
ATOM 2179 O O . GLY B 1 134 ? -11.43 -10.508 0.389 1 87.38 134 GLY B O 1
ATOM 2180 N N . VAL B 1 135 ? -10.336 -11.328 -1.435 1 89.62 135 VAL B N 1
ATOM 2181 C CA . VAL B 1 135 ? -10.305 -12.68 -0.891 1 89.62 135 VAL B CA 1
ATOM 2182 C C . VAL B 1 135 ? -8.883 -13.234 -0.98 1 89.62 135 VAL B C 1
ATOM 2184 O O . VAL B 1 135 ? -8.391 -13.531 -2.072 1 89.62 135 VAL B O 1
ATOM 2187 N N . LEU B 1 136 ? -8.281 -13.422 0.246 1 93.88 136 LEU B N 1
ATOM 2188 C CA . LEU B 1 136 ? -7.012 -14.148 0.313 1 93.88 136 LEU B CA 1
ATOM 2189 C C . LEU B 1 136 ? -7.207 -15.531 0.92 1 93.88 136 LEU B C 1
ATOM 2191 O O . LEU B 1 136 ? -8.164 -15.758 1.669 1 93.88 136 LEU B O 1
ATOM 2195 N N . VAL B 1 137 ? -6.371 -16.422 0.519 1 94.25 137 VAL B N 1
ATOM 2196 C CA . VAL B 1 137 ? -6.277 -17.719 1.177 1 94.25 137 VAL B CA 1
ATOM 2197 C C . VAL B 1 137 ? -4.945 -17.828 1.913 1 94.25 137 VAL B C 1
ATOM 2199 O O . VAL B 1 137 ? -3.936 -17.266 1.471 1 94.25 137 VAL B O 1
ATOM 2202 N N . ALA B 1 138 ? -4.945 -18.469 3.035 1 96.06 138 ALA B N 1
ATOM 2203 C CA . ALA B 1 138 ? -3.738 -18.781 3.791 1 96.06 138 ALA B CA 1
ATOM 2204 C C . ALA B 1 138 ? -3.438 -20.281 3.738 1 96.06 138 ALA B C 1
ATOM 2206 O O . ALA B 1 138 ? -4.328 -21.109 3.951 1 96.06 138 ALA B O 1
ATOM 2207 N N . LEU B 1 139 ? -2.244 -20.594 3.43 1 96.19 139 LEU B N 1
ATOM 2208 C CA . LEU B 1 139 ? -1.855 -22 3.289 1 96.19 139 LEU B CA 1
ATOM 2209 C C . LEU B 1 139 ? -0.34 -22.141 3.371 1 96.19 139 LEU B C 1
ATOM 2211 O O . LEU B 1 139 ? 0.392 -21.156 3.344 1 96.19 139 LEU B O 1
ATOM 2215 N N . ALA B 1 140 ? 0.102 -23.391 3.506 1 96.44 140 ALA B N 1
ATOM 2216 C CA . ALA B 1 140 ? 1.534 -23.688 3.514 1 96.44 140 ALA B CA 1
ATOM 2217 C C . ALA B 1 140 ? 2.148 -23.453 2.135 1 96.44 140 ALA B C 1
ATOM 2219 O O . ALA B 1 140 ? 1.599 -23.906 1.123 1 96.44 140 ALA B O 1
ATOM 2220 N N . PRO B 1 141 ? 3.297 -22.734 2.135 1 98.25 141 PRO B N 1
ATOM 2221 C CA . PRO B 1 141 ? 3.904 -22.438 0.833 1 98.25 141 PRO B CA 1
ATOM 2222 C C . PRO B 1 141 ? 4.191 -23.703 0.023 1 98.25 141 PRO B C 1
ATOM 2224 O O . PRO B 1 141 ? 4.008 -23.719 -1.197 1 98.25 141 PRO B O 1
ATOM 2227 N N . GLU B 1 142 ? 4.621 -24.734 0.67 1 98.06 142 GLU B N 1
ATOM 2228 C CA . GLU B 1 142 ? 4.902 -25.969 -0.049 1 98.06 142 GLU B CA 1
ATOM 2229 C C . GLU B 1 142 ? 3.631 -26.562 -0.647 1 98.06 142 GLU B C 1
ATOM 2231 O O . GLU B 1 142 ? 3.658 -27.125 -1.741 1 98.06 142 GLU B O 1
ATOM 2236 N N . ASP B 1 143 ? 2.547 -26.469 0.05 1 97.62 143 ASP B N 1
ATOM 2237 C CA . ASP B 1 143 ? 1.273 -26.938 -0.487 1 97.62 143 ASP B CA 1
ATOM 2238 C C . ASP B 1 143 ? 0.839 -26.109 -1.687 1 97.62 143 ASP B C 1
ATOM 2240 O O . ASP B 1 143 ? 0.332 -26.641 -2.674 1 97.62 143 ASP B O 1
ATOM 2244 N N . ALA B 1 144 ? 1.059 -24.812 -1.581 1 98.44 144 ALA B N 1
ATOM 2245 C CA . ALA B 1 144 ? 0.766 -23.938 -2.705 1 98.44 144 ALA B CA 1
ATOM 2246 C C . ALA B 1 144 ? 1.557 -24.344 -3.945 1 98.44 144 ALA B C 1
ATOM 2248 O O . ALA B 1 144 ? 0.994 -24.453 -5.035 1 98.44 144 ALA B O 1
ATOM 2249 N N . ARG B 1 145 ? 2.822 -24.5 -3.746 1 98.5 145 ARG B N 1
ATOM 2250 C CA . ARG B 1 145 ? 3.711 -24.891 -4.836 1 98.5 145 ARG B CA 1
ATOM 2251 C C . ARG B 1 145 ? 3.268 -26.219 -5.453 1 98.5 145 ARG B C 1
ATOM 2253 O O . ARG B 1 145 ? 3.166 -26.328 -6.676 1 98.5 145 ARG B O 1
ATOM 2260 N N . ARG B 1 146 ? 2.938 -27.172 -4.625 1 97.69 146 ARG B N 1
ATOM 2261 C CA . ARG B 1 146 ? 2.543 -28.484 -5.098 1 97.69 146 ARG B CA 1
ATOM 2262 C C . ARG B 1 146 ? 1.23 -28.422 -5.875 1 97.69 146 ARG B C 1
ATOM 2264 O O . ARG B 1 146 ? 1.057 -29.125 -6.871 1 97.69 146 ARG B O 1
ATOM 2271 N N . ALA B 1 147 ? 0.335 -27.625 -5.453 1 97.44 147 ALA B N 1
ATOM 2272 C CA . ALA B 1 147 ? -0.995 -27.531 -6.051 1 97.44 147 ALA B CA 1
ATOM 2273 C C . ALA B 1 147 ? -0.905 -27.172 -7.531 1 97.44 147 ALA B C 1
ATOM 2275 O O . ALA B 1 147 ? -1.747 -27.594 -8.328 1 97.44 147 ALA B O 1
ATOM 2276 N N . VAL B 1 148 ? 0.188 -26.422 -7.891 1 98.31 148 VAL B N 1
ATOM 2277 C CA . VAL B 1 148 ? 0.257 -25.938 -9.258 1 98.31 148 VAL B CA 1
ATOM 2278 C C . VAL B 1 148 ? 1.547 -26.422 -9.922 1 98.31 148 VAL B C 1
ATOM 2280 O O . VAL B 1 148 ? 1.947 -25.906 -10.969 1 98.31 148 VAL B O 1
ATOM 2283 N N . ASP B 1 149 ? 2.199 -27.328 -9.227 1 98.25 149 ASP B N 1
ATOM 2284 C CA . ASP B 1 149 ? 3.479 -27.844 -9.719 1 98.25 149 ASP B CA 1
ATOM 2285 C C . ASP B 1 149 ? 4.445 -26.703 -10.023 1 98.25 149 ASP B C 1
ATOM 2287 O O . ASP B 1 149 ? 5.02 -26.641 -11.109 1 98.25 149 ASP B O 1
ATOM 2291 N N . GLY B 1 150 ? 4.551 -25.766 -9.086 1 98.62 150 GLY B N 1
ATOM 2292 C CA . GLY B 1 150 ? 5.332 -24.562 -9.273 1 98.62 150 GLY B CA 1
ATOM 2293 C C . GLY B 1 150 ? 6.82 -24.766 -9.062 1 98.62 150 GLY B C 1
ATOM 2294 O O . GLY B 1 150 ? 7.23 -25.75 -8.438 1 98.62 150 GLY B O 1
ATOM 2295 N N . LYS B 1 151 ? 7.59 -23.828 -9.562 1 98.69 151 LYS B N 1
ATOM 2296 C CA . LYS B 1 151 ? 9.031 -23.75 -9.32 1 98.69 151 LYS B CA 1
ATOM 2297 C C . LYS B 1 151 ? 9.359 -22.703 -8.266 1 98.69 151 LYS B C 1
ATOM 2299 O O . LYS B 1 151 ? 8.578 -21.766 -8.047 1 98.69 151 LYS B O 1
ATOM 2304 N N . ILE B 1 152 ? 10.508 -22.953 -7.613 1 98.81 152 ILE B N 1
ATOM 2305 C CA . ILE B 1 152 ? 11.031 -21.984 -6.656 1 98.81 152 ILE B CA 1
ATOM 2306 C C . ILE B 1 152 ? 12.281 -21.312 -7.23 1 98.81 152 ILE B C 1
ATOM 2308 O O . ILE B 1 152 ? 13.164 -21.984 -7.758 1 98.81 152 ILE B O 1
ATOM 2312 N N . ALA B 1 153 ? 12.328 -20.016 -7.207 1 98.81 153 ALA B N 1
ATOM 2313 C CA . ALA B 1 153 ? 13.5 -19.266 -7.648 1 98.81 153 ALA B CA 1
ATOM 2314 C C . ALA B 1 153 ? 13.555 -17.891 -7 1 98.81 153 ALA B C 1
ATOM 2316 O O . ALA B 1 153 ? 12.547 -17.406 -6.465 1 98.81 153 ALA B O 1
ATOM 2317 N N . SER B 1 154 ? 14.789 -17.328 -6.91 1 98.44 154 SER B N 1
ATOM 2318 C CA . SER B 1 154 ? 14.906 -15.93 -6.539 1 98.44 154 SER B CA 1
ATOM 2319 C C . SER B 1 154 ? 14.516 -15.016 -7.691 1 98.44 154 SER B C 1
ATOM 2321 O O . SER B 1 154 ? 15.258 -14.883 -8.672 1 98.44 154 SER B O 1
ATOM 2323 N N . VAL B 1 155 ? 13.312 -14.359 -7.559 1 98.56 155 VAL B N 1
ATOM 2324 C CA . VAL B 1 155 ? 12.844 -13.617 -8.719 1 98.56 155 VAL B CA 1
ATOM 2325 C C . VAL B 1 155 ? 12.445 -12.203 -8.297 1 98.56 155 VAL B C 1
ATOM 2327 O O . VAL B 1 155 ? 11.906 -11.438 -9.102 1 98.56 155 VAL B O 1
ATOM 2330 N N . ALA B 1 156 ? 12.625 -11.859 -7.059 1 95.25 156 ALA B N 1
ATOM 2331 C CA . ALA B 1 156 ? 12.258 -10.539 -6.566 1 95.25 156 ALA B CA 1
ATOM 2332 C C . ALA B 1 156 ? 13.484 -9.633 -6.461 1 95.25 156 ALA B C 1
ATOM 2334 O O . ALA B 1 156 ? 14.617 -10.125 -6.348 1 95.25 156 ALA B O 1
ATOM 2335 N N . ASN B 1 157 ? 13.25 -8.289 -6.578 1 87.5 157 ASN B N 1
ATOM 2336 C CA . ASN B 1 157 ? 14.297 -7.305 -6.301 1 87.5 157 ASN B CA 1
ATOM 2337 C C . ASN B 1 157 ? 14.539 -7.152 -4.801 1 87.5 157 ASN B C 1
ATOM 2339 O O . ASN B 1 157 ? 13.625 -7.355 -3.996 1 87.5 157 ASN B O 1
#

Secondary structure (DSSP, 8-state):
-PPPPHHHHHHHHTT---EEEE----TT--HHHHHHHHHTT--GGGBEEEEEEEETTEEEEEEEETTSPBPHHHHHHHHT-S-EEEPPHHHHHHHHSS-TTS--SSS-SS---EEEEGGGGGSS-EEEEEEETTEEEEE-HHHHHHHTT-EEE--B-/-----HHHHHHHHTT---EEEE----TT--HHHHHHHHHTT--GGGBEEEEEEEETTEEEEEEEETTSPBPHHHHHHHHT-S-EEEPPHHHHHHHHSS-TTS--SSS-SS---EEEEGGGGGSS-EEEEEEETTEEEEE-HHHHHHHTT-EEE--B-

pLDDT: mean 92.0, std 10.52, range [39.66, 98.94]

Solvent-accessible surface area (backbone atoms only — not comparable to full-atom values): 16326 Å² total; per-residue (Å²): 126,86,75,85,29,56,16,48,49,40,35,56,73,68,66,49,75,67,49,82,46,74,48,90,66,51,97,76,49,63,23,62,45,43,46,52,17,57,73,67,70,42,65,46,80,40,24,36,38,55,43,53,26,24,36,74,83,41,66,33,35,36,37,38,41,26,84,50,49,74,26,43,67,38,39,6,54,70,72,71,42,85,44,41,46,77,49,54,65,72,58,41,22,64,43,32,69,23,52,86,81,6,37,27,87,39,52,35,69,54,87,56,57,33,37,33,26,48,68,51,68,78,39,78,54,33,33,33,38,26,34,34,68,31,30,29,27,36,31,37,37,68,55,55,33,58,74,58,68,38,44,74,37,74,27,60,100,123,86,74,84,29,55,15,47,48,39,35,56,74,69,68,49,75,67,48,81,46,74,49,91,67,51,97,77,48,62,22,63,45,44,45,53,17,56,72,67,71,42,64,47,81,41,26,35,39,56,42,52,27,24,38,74,84,39,65,33,35,38,38,38,40,26,85,48,49,75,27,43,67,39,39,7,55,72,71,72,40,84,42,40,44,77,50,55,64,71,57,42,23,64,43,33,70,25,53,87,82,6,39,26,88,41,53,35,71,52,87,56,58,33,38,33,26,48,70,51,67,78,42,76,54,32,32,35,40,24,34,35,69,30,30,30,27,37,32,36,37,68,56,55,32,59,75,57,69,38,44,78,37,75,24,60,100

Organism: Zymomonas mobilis subsp. mobilis (strain ATCC 31821 / ZM4 / CP4) (NCBI:txid264203)

Foldseek 3Di:
DPDDDPVNVVCVVVVHDDDDDDDDDDPPQDPLQVVVCVVVVHPLLQEWEWFWKDAPRAIEIEIGRSRWDFAQCQVNVQVVGDGMGGDDQVVQCVQFVAHVQQGFLPRGPHQGAYEYEQSNQVDQKHWYHPRYHPHIDIDGPVVVCVNNVYHYGHGTD/DPDDDPVNVVCVVVVHDDDDDDDDDDPPQDPLQVVVCVVVVHPLLQEWEWFWKDAPRAIEIEIGRSRWDFAQCQVNVQVVGDGMGGDDQVVQCVQFVAHVQQGFLPPGPHQGAYEYEQSNQVDQKHWYHPRYRPHIDIDGPVVVCVNNVYHYGHGTD

Radius of gyration: 21.6 Å; Cα contacts (8 Å, |Δi|>4): 743; chains: 2; bounding box: 43×60×48 Å

Nearest PDB structures (foldseek):
  2dxa-assembly1_A  TM=8.027E-01  e=1.839E-15  Escherichia coli
  1dbx-assembly2_B  TM=8.126E-01  e=2.871E-15  Haemophilus influenzae
  1dbu-assembly1_A  TM=8.015E-01  e=3.060E-15  Haemophilus influenzae
  3ri0-assembly2_B  TM=9.369E-01  e=9.179E-11  Thermus thermophilus HB8
  2j3m-assembly1_A  TM=7.778E-01  e=1.457E-06  Enterococcus faecalis